Protein AF-A0A967X8G8-F1 (afdb_monomer)

Mean predicted aligned error: 10.61 Å

Structure (mmCIF, N/CA/C/O backbone):
data_AF-A0A967X8G8-F1
#
_entry.id   AF-A0A967X8G8-F1
#
loop_
_atom_site.group_PDB
_atom_site.id
_atom_site.type_symbol
_atom_site.label_atom_id
_atom_site.label_alt_id
_atom_site.label_comp_id
_atom_site.label_asym_id
_atom_site.label_entity_id
_atom_site.label_seq_id
_atom_site.pdbx_PDB_ins_code
_atom_site.Cartn_x
_atom_site.Cartn_y
_atom_site.Cartn_z
_atom_site.occupancy
_atom_site.B_iso_or_equiv
_atom_site.auth_seq_id
_atom_site.auth_comp_id
_atom_site.auth_asym_id
_atom_site.auth_atom_id
_atom_site.pdbx_PDB_model_num
ATOM 1 N N . MET A 1 1 ? 13.894 27.040 -27.957 1.00 36.72 1 MET A N 1
ATOM 2 C CA . MET A 1 1 ? 13.332 25.763 -28.447 1.00 36.72 1 MET A CA 1
ATOM 3 C C . MET A 1 1 ? 14.138 24.661 -27.785 1.00 36.72 1 MET A C 1
ATOM 5 O O . MET A 1 1 ? 15.353 24.705 -27.906 1.00 36.72 1 MET A O 1
ATOM 9 N N . ALA A 1 2 ? 13.513 23.795 -26.987 1.00 35.00 2 ALA A N 1
ATOM 10 C CA . ALA A 1 2 ? 14.218 22.706 -26.308 1.00 35.00 2 ALA A CA 1
ATOM 11 C C . ALA A 1 2 ? 14.566 21.608 -27.326 1.00 35.00 2 ALA A C 1
ATOM 13 O O . ALA A 1 2 ? 13.733 21.295 -28.178 1.00 35.00 2 ALA A O 1
ATOM 14 N N . GLU A 1 3 ? 15.785 21.070 -27.269 1.00 41.00 3 GLU A N 1
ATOM 15 C CA . GLU A 1 3 ? 16.214 19.976 -28.144 1.00 41.00 3 GLU A CA 1
ATOM 16 C C . GLU A 1 3 ? 15.327 18.733 -27.950 1.00 41.00 3 GLU A C 1
ATOM 18 O O . GLU A 1 3 ? 14.926 18.437 -26.818 1.00 41.00 3 GLU A O 1
ATOM 23 N N . PRO A 1 4 ? 15.001 17.990 -29.025 1.00 43.94 4 PRO A N 1
ATOM 24 C CA . PRO A 1 4 ? 14.289 16.729 -28.906 1.00 43.94 4 PRO A CA 1
ATOM 25 C C . PRO A 1 4 ? 15.213 15.741 -28.192 1.00 43.94 4 PRO A C 1
ATOM 27 O O . PRO A 1 4 ? 16.183 15.262 -28.775 1.00 43.94 4 PRO A O 1
ATOM 30 N N . GLY A 1 5 ? 14.930 15.477 -26.913 1.00 51.78 5 GLY A N 1
ATOM 31 C CA . GLY A 1 5 ? 15.680 14.515 -26.111 1.00 51.78 5 GLY A CA 1
ATOM 32 C C . GLY A 1 5 ? 15.853 13.218 -26.894 1.00 51.78 5 GLY A C 1
ATOM 33 O O . GLY A 1 5 ? 14.872 12.671 -27.404 1.00 51.78 5 GLY A O 1
ATOM 34 N N . SER A 1 6 ? 17.107 12.781 -27.051 1.00 55.84 6 SER A N 1
ATOM 35 C CA . SER A 1 6 ? 17.475 11.579 -27.798 1.00 55.84 6 SER A CA 1
ATOM 36 C C . SER A 1 6 ? 16.508 10.457 -27.437 1.00 55.84 6 SER A C 1
ATOM 38 O O . SER A 1 6 ? 16.374 10.146 -26.257 1.00 55.84 6 SER A O 1
ATOM 40 N N . GLY A 1 7 ? 15.835 9.840 -28.410 1.00 78.62 7 GLY A N 1
ATOM 41 C CA . GLY A 1 7 ? 14.829 8.793 -28.165 1.00 78.62 7 GLY A CA 1
ATOM 42 C C . GLY A 1 7 ? 15.350 7.531 -27.455 1.00 78.62 7 GLY A C 1
ATOM 43 O O . GLY A 1 7 ? 14.613 6.554 -27.340 1.00 78.62 7 GLY A O 1
ATOM 44 N N . LEU A 1 8 ? 16.603 7.541 -27.001 1.00 86.50 8 LEU A N 1
ATOM 45 C CA . LEU A 1 8 ? 17.281 6.537 -26.196 1.00 86.50 8 LEU A CA 1
ATOM 46 C C . LEU A 1 8 ? 16.775 6.527 -24.752 1.00 86.50 8 LEU A C 1
ATOM 48 O O . LEU A 1 8 ? 16.311 7.533 -24.217 1.00 86.50 8 LEU A O 1
ATOM 52 N N . ALA A 1 9 ? 16.866 5.363 -24.118 1.00 88.19 9 ALA A N 1
ATOM 53 C CA . ALA A 1 9 ? 16.502 5.201 -22.720 1.00 88.19 9 ALA A CA 1
ATOM 54 C C . ALA A 1 9 ? 17.434 5.971 -21.775 1.00 88.19 9 ALA A C 1
ATOM 56 O O . ALA A 1 9 ? 18.655 5.960 -21.945 1.00 88.19 9 ALA A O 1
ATOM 57 N N . THR A 1 10 ? 16.848 6.571 -20.739 1.00 88.31 10 THR A N 1
ATOM 58 C CA . THR A 1 10 ? 17.591 7.271 -19.687 1.00 88.31 10 THR A CA 1
ATOM 59 C C . THR A 1 10 ? 18.327 6.288 -18.773 1.00 88.31 10 THR A C 1
ATOM 61 O O . THR A 1 10 ? 17.954 5.116 -18.658 1.00 88.31 10 THR A O 1
ATOM 64 N N . ASP A 1 11 ? 19.351 6.768 -18.064 1.00 87.62 11 ASP A N 1
ATOM 65 C CA . ASP A 1 11 ? 20.100 5.949 -17.102 1.00 87.62 11 ASP A CA 1
ATOM 66 C C . ASP A 1 11 ? 19.218 5.414 -15.969 1.00 87.62 11 ASP A C 1
ATOM 68 O O . ASP A 1 11 ? 19.406 4.283 -15.519 1.00 87.62 11 ASP A O 1
ATOM 72 N N . ASP A 1 12 ? 18.205 6.178 -15.553 1.00 81.94 12 ASP A N 1
ATOM 73 C CA . ASP A 1 12 ? 17.224 5.733 -14.563 1.00 81.94 12 ASP A CA 1
ATOM 74 C C . ASP A 1 12 ? 16.385 4.556 -15.079 1.00 81.94 12 ASP A C 1
ATOM 76 O O . ASP A 1 12 ? 16.206 3.570 -14.359 1.00 81.94 12 ASP A O 1
ATOM 80 N N . GLN A 1 13 ? 15.924 4.605 -16.338 1.00 83.25 13 GLN A N 1
ATOM 81 C CA . GLN A 1 13 ? 15.199 3.490 -16.959 1.00 83.25 13 GLN A CA 1
ATOM 82 C C . GLN A 1 13 ? 16.096 2.251 -17.072 1.00 83.25 13 GLN A C 1
ATOM 84 O O . GLN A 1 13 ? 15.673 1.144 -16.734 1.00 83.25 13 GLN A O 1
ATOM 89 N N . LYS A 1 14 ? 17.357 2.430 -17.486 1.00 90.19 14 LYS A N 1
ATOM 90 C CA . LYS A 1 14 ? 18.342 1.341 -17.592 1.00 90.19 14 LYS A CA 1
ATOM 91 C C . LYS A 1 14 ? 18.663 0.722 -16.230 1.00 90.19 14 LYS A C 1
ATOM 93 O O . LYS A 1 14 ? 18.704 -0.503 -16.116 1.00 90.19 14 LYS A O 1
ATOM 98 N N . ARG A 1 15 ? 18.858 1.536 -15.184 1.00 89.19 15 ARG A N 1
ATOM 99 C CA . ARG A 1 15 ? 19.062 1.062 -13.803 1.00 89.19 15 ARG A CA 1
ATOM 100 C C . ARG A 1 15 ? 17.871 0.226 -13.348 1.00 89.19 15 ARG A C 1
ATOM 102 O O . ARG A 1 15 ? 18.051 -0.912 -12.921 1.00 89.19 15 ARG A O 1
ATOM 109 N N . ARG A 1 16 ? 16.661 0.754 -13.530 1.00 82.38 16 ARG A 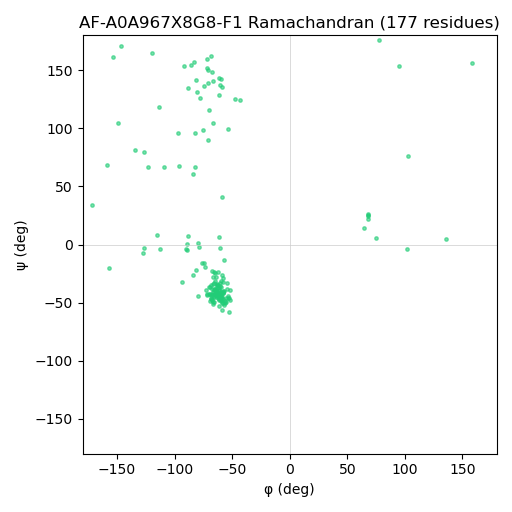N 1
ATOM 110 C CA . ARG A 1 16 ? 15.428 0.080 -13.132 1.00 82.38 16 ARG A CA 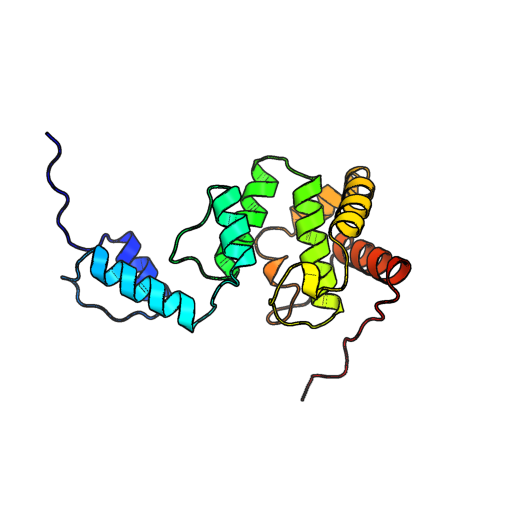1
ATOM 111 C C . ARG A 1 16 ? 15.203 -1.244 -13.867 1.00 82.38 16 ARG A C 1
ATOM 113 O O . ARG A 1 16 ? 14.817 -2.236 -13.255 1.00 82.38 16 ARG A O 1
ATOM 120 N N . ALA A 1 17 ? 15.468 -1.283 -15.169 1.00 86.31 17 ALA A N 1
ATOM 121 C CA . ALA A 1 17 ? 15.388 -2.504 -15.962 1.00 86.31 17 ALA A CA 1
ATOM 122 C C . ALA A 1 17 ? 16.342 -3.594 -15.437 1.00 86.31 17 ALA A C 1
ATOM 124 O O . ALA A 1 17 ? 15.933 -4.746 -15.293 1.00 86.31 17 ALA A O 1
ATOM 125 N N . ARG A 1 18 ? 17.578 -3.230 -15.067 1.00 90.38 18 ARG A N 1
ATOM 126 C CA . ARG A 1 18 ? 18.553 -4.171 -14.484 1.00 90.38 18 ARG A CA 1
ATOM 127 C C . ARG A 1 18 ? 18.111 -4.708 -13.123 1.00 90.38 18 ARG A C 1
ATOM 129 O O . ARG A 1 18 ? 18.237 -5.905 -12.892 1.00 90.38 18 ARG A O 1
ATOM 136 N N . GLU A 1 19 ? 17.549 -3.864 -12.255 1.00 84.75 19 GLU A N 1
ATOM 137 C CA . GLU A 1 19 ? 16.989 -4.289 -10.957 1.00 84.75 19 GLU A CA 1
ATOM 138 C C . GLU A 1 19 ? 15.890 -5.354 -11.110 1.00 84.75 19 GLU A C 1
ATOM 140 O O . GLU A 1 19 ? 15.751 -6.234 -10.263 1.00 84.75 19 GLU A O 1
ATOM 145 N N . LEU A 1 20 ? 15.133 -5.301 -12.209 1.00 80.69 20 LEU A N 1
ATOM 146 C CA . LEU A 1 20 ? 14.063 -6.248 -12.539 1.00 80.69 20 LEU A CA 1
ATOM 147 C C . LEU A 1 20 ? 14.542 -7.467 -13.352 1.00 80.69 20 LEU A C 1
ATOM 149 O O . LEU A 1 20 ? 13.733 -8.329 -13.715 1.00 80.69 20 LEU A O 1
ATOM 153 N N . GLY A 1 21 ? 15.841 -7.545 -13.658 1.00 87.00 21 GLY A N 1
ATOM 154 C CA . GLY A 1 21 ? 16.421 -8.596 -14.495 1.00 87.00 21 GLY A CA 1
ATOM 155 C C . GLY A 1 21 ? 15.978 -8.532 -15.960 1.00 87.00 21 GLY A C 1
ATOM 156 O O . GLY A 1 21 ? 15.936 -9.559 -16.632 1.00 87.00 21 GLY A O 1
ATOM 157 N N . VAL A 1 22 ? 15.602 -7.351 -16.458 1.00 88.81 22 VAL A N 1
ATOM 158 C CA . VAL A 1 22 ? 15.269 -7.137 -17.871 1.00 88.81 22 VAL A CA 1
ATOM 159 C C . VAL A 1 22 ? 16.561 -7.028 -18.676 1.00 88.81 22 VAL A C 1
ATOM 161 O O . VAL A 1 22 ? 17.415 -6.190 -18.385 1.00 88.81 22 VAL A O 1
ATOM 164 N N . HIS A 1 23 ? 16.685 -7.846 -19.719 1.00 90.75 23 HIS A N 1
ATOM 165 C CA . HIS A 1 23 ? 17.782 -7.767 -20.682 1.00 90.75 23 HIS A CA 1
ATOM 166 C C . HIS A 1 23 ? 17.428 -6.805 -21.827 1.00 90.75 23 HIS A C 1
ATOM 168 O O . HIS A 1 23 ? 16.324 -6.859 -22.366 1.00 90.75 23 HIS A O 1
ATOM 174 N N . PHE A 1 24 ? 18.360 -5.926 -22.201 1.00 91.81 24 PHE A N 1
ATOM 175 C CA . PHE A 1 24 ? 18.182 -4.917 -23.252 1.00 91.81 24 PHE A CA 1
ATOM 176 C C . PHE A 1 24 ? 19.531 -4.529 -23.880 1.00 91.81 24 PHE A C 1
ATOM 178 O O . PHE A 1 24 ? 20.580 -4.768 -23.282 1.00 91.81 24 PHE A O 1
ATOM 185 N N . SER A 1 25 ? 19.507 -3.932 -25.076 1.00 90.69 25 SER A N 1
ATOM 186 C CA . SER A 1 25 ? 20.692 -3.357 -25.730 1.00 90.69 25 SER A CA 1
ATOM 187 C C . SER A 1 25 ? 20.946 -1.914 -25.280 1.00 90.69 25 SER A C 1
ATOM 189 O O . SER A 1 25 ? 20.013 -1.199 -24.918 1.00 90.69 25 SER A O 1
ATOM 191 N N . ASP A 1 26 ? 22.194 -1.444 -25.341 1.00 85.50 26 ASP A N 1
ATOM 192 C CA . ASP A 1 26 ? 22.544 -0.084 -24.896 1.00 85.50 26 ASP A CA 1
ATOM 193 C C . ASP A 1 26 ? 21.893 1.032 -25.733 1.00 85.50 26 ASP A C 1
ATOM 195 O O . ASP A 1 26 ? 21.649 2.128 -25.215 1.00 85.50 26 ASP A O 1
ATOM 199 N N . GLU A 1 27 ? 21.550 0.725 -26.986 1.00 89.56 27 GLU A N 1
ATOM 200 C CA . GLU A 1 27 ? 20.882 1.613 -27.947 1.00 89.56 27 GLU A CA 1
ATOM 201 C C . GLU A 1 27 ? 19.344 1.553 -27.869 1.00 89.56 27 GLU A C 1
ATOM 203 O O . GLU A 1 27 ? 18.648 2.117 -28.716 1.00 89.56 27 GLU A O 1
ATOM 208 N N . ILE A 1 28 ? 18.775 0.858 -26.876 1.00 90.12 28 ILE A N 1
ATOM 209 C CA . ILE A 1 28 ? 17.321 0.719 -26.766 1.00 90.12 28 ILE A CA 1
ATOM 210 C C . ILE A 1 28 ? 16.630 2.080 -26.605 1.00 90.12 28 ILE A C 1
ATOM 212 O O . ILE A 1 28 ? 17.048 2.946 -25.828 1.00 90.12 28 ILE A O 1
ATOM 216 N N . SER A 1 29 ? 15.517 2.249 -27.324 1.00 92.19 29 SER A N 1
ATOM 217 C CA . SER A 1 29 ? 14.689 3.443 -27.179 1.00 92.19 29 SER A CA 1
ATOM 218 C C . SER A 1 29 ? 14.005 3.496 -25.812 1.00 92.19 29 SER A C 1
ATOM 220 O O . SER A 1 29 ? 13.613 2.465 -25.258 1.00 92.19 29 SER A O 1
ATOM 222 N N . SER A 1 30 ? 13.786 4.711 -25.304 1.00 87.50 30 SER A N 1
ATOM 223 C CA . SER A 1 30 ? 13.096 4.950 -24.032 1.00 87.50 30 SER A CA 1
ATOM 224 C C . SER A 1 30 ? 11.735 4.252 -23.994 1.00 87.50 30 SER A C 1
ATOM 226 O O . SER A 1 30 ? 11.441 3.524 -23.051 1.00 87.50 30 SER A O 1
ATOM 228 N N . ARG A 1 31 ? 10.950 4.369 -25.075 1.00 86.38 31 ARG A N 1
ATOM 229 C CA . ARG A 1 31 ? 9.627 3.739 -25.205 1.00 86.38 31 ARG A CA 1
ATOM 230 C C . ARG A 1 31 ? 9.687 2.209 -25.187 1.00 86.38 31 ARG A C 1
ATOM 232 O O . ARG A 1 31 ? 8.817 1.584 -24.587 1.00 86.38 31 ARG A O 1
ATOM 239 N N . ALA A 1 32 ? 10.662 1.607 -25.867 1.00 86.81 32 ALA A N 1
ATOM 240 C CA . ALA A 1 32 ? 10.787 0.152 -25.914 1.00 86.81 32 ALA A CA 1
ATOM 241 C C . ALA A 1 32 ? 11.221 -0.417 -24.557 1.00 86.81 32 ALA A C 1
ATOM 243 O O . ALA A 1 32 ? 10.646 -1.406 -24.103 1.00 86.81 32 ALA A O 1
ATOM 244 N N . LEU A 1 33 ? 12.179 0.229 -23.882 1.00 89.81 33 LEU A N 1
ATOM 245 C CA . LEU A 1 33 ? 12.626 -0.212 -22.560 1.00 89.81 33 LEU A CA 1
ATOM 246 C C . LEU A 1 33 ? 11.499 -0.119 -21.527 1.00 89.81 33 LEU A C 1
ATOM 248 O O . LEU A 1 33 ? 11.284 -1.044 -20.751 1.00 89.81 33 LEU A O 1
ATOM 252 N N . ASP A 1 34 ? 10.723 0.955 -21.592 1.00 85.25 34 ASP A N 1
ATOM 253 C CA . ASP A 1 34 ? 9.505 1.154 -20.817 1.00 85.25 34 ASP A CA 1
ATOM 254 C C . ASP A 1 34 ? 8.501 -0.004 -20.960 1.00 85.25 34 ASP A C 1
ATOM 256 O O . ASP A 1 34 ? 7.963 -0.499 -19.970 1.00 85.25 34 ASP A O 1
ATOM 260 N N . MET A 1 35 ? 8.273 -0.485 -22.187 1.00 84.62 35 MET A N 1
ATOM 261 C CA . MET A 1 35 ? 7.388 -1.628 -22.438 1.00 84.62 35 MET A CA 1
ATOM 262 C C . MET A 1 35 ? 7.929 -2.928 -21.828 1.00 84.62 35 MET A C 1
ATOM 264 O O . MET A 1 35 ? 7.149 -3.706 -21.277 1.00 84.62 35 MET A O 1
ATOM 268 N N . LEU A 1 36 ? 9.244 -3.156 -21.891 1.00 86.06 36 LEU A N 1
ATOM 269 C CA . LEU A 1 36 ? 9.880 -4.338 -21.298 1.00 86.06 36 LEU A CA 1
ATOM 270 C C . LEU A 1 36 ? 9.813 -4.315 -19.768 1.00 86.06 36 LEU A C 1
ATOM 272 O O . LEU A 1 36 ? 9.484 -5.329 -19.154 1.00 86.06 36 LEU A O 1
ATOM 276 N N . ILE A 1 37 ? 10.059 -3.155 -19.152 1.00 84.12 37 ILE A N 1
ATOM 277 C CA . ILE A 1 37 ? 9.883 -2.954 -17.708 1.00 84.12 37 ILE A CA 1
ATOM 278 C C . ILE A 1 37 ? 8.428 -3.252 -17.319 1.00 84.12 37 ILE A C 1
ATOM 280 O O . ILE A 1 37 ? 8.190 -4.002 -16.375 1.00 84.12 37 ILE A O 1
ATOM 284 N N . ALA A 1 38 ? 7.454 -2.725 -18.072 1.00 77.56 38 ALA A N 1
ATOM 285 C CA . ALA A 1 38 ? 6.031 -2.974 -17.834 1.00 77.56 38 ALA A CA 1
ATOM 286 C C . ALA A 1 38 ? 5.691 -4.465 -17.837 1.00 77.56 38 ALA A C 1
ATOM 288 O O . ALA A 1 38 ? 5.030 -4.957 -16.922 1.00 77.56 38 ALA A O 1
ATOM 289 N N . ALA A 1 39 ? 6.139 -5.172 -18.877 1.00 79.38 39 ALA A N 1
ATOM 290 C CA . ALA A 1 39 ? 5.911 -6.599 -19.029 1.00 79.38 39 ALA A CA 1
ATOM 291 C C . ALA A 1 39 ? 6.525 -7.366 -17.854 1.00 79.38 39 ALA A C 1
ATOM 293 O O . ALA A 1 39 ? 5.849 -8.180 -17.228 1.00 79.38 39 ALA A O 1
ATOM 294 N N . ARG A 1 40 ? 7.761 -7.027 -17.473 1.00 83.12 40 ARG A N 1
ATOM 295 C CA . ARG A 1 40 ? 8.455 -7.711 -16.384 1.00 83.12 40 ARG A CA 1
ATOM 296 C C . ARG A 1 40 ? 7.812 -7.481 -15.020 1.00 83.12 40 ARG A C 1
ATOM 298 O O . ARG A 1 40 ? 7.683 -8.424 -14.245 1.00 83.12 40 ARG A O 1
ATOM 305 N N . CYS A 1 41 ? 7.363 -6.262 -14.728 1.00 75.75 41 CYS A N 1
ATOM 306 C CA . CYS A 1 41 ? 6.624 -5.977 -13.497 1.00 75.75 41 CYS A CA 1
ATOM 307 C C . CYS A 1 41 ? 5.312 -6.771 -13.421 1.00 75.75 41 CYS A C 1
ATOM 309 O O . CYS A 1 41 ? 4.975 -7.284 -12.355 1.00 75.75 41 CYS A O 1
ATOM 311 N N . ARG A 1 42 ? 4.601 -6.919 -14.549 1.00 73.12 42 ARG A N 1
ATOM 312 C CA . ARG A 1 42 ? 3.382 -7.742 -14.633 1.00 73.12 42 ARG A CA 1
ATOM 313 C C . ARG A 1 42 ? 3.655 -9.234 -14.451 1.00 73.12 42 ARG A C 1
ATOM 315 O O . ARG 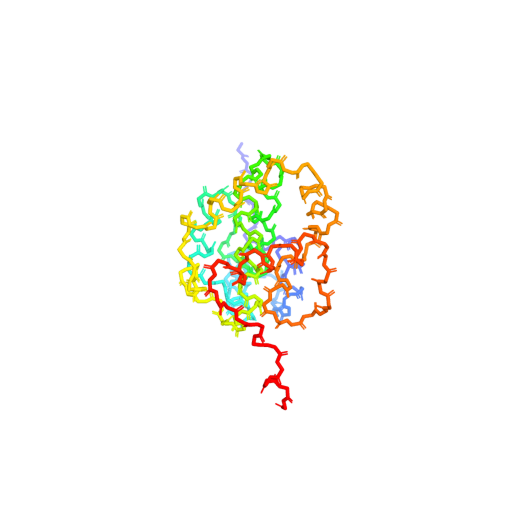A 1 42 ? 2.814 -9.923 -13.892 1.00 73.12 42 ARG A O 1
ATOM 322 N N . GLU A 1 43 ? 4.799 -9.732 -14.907 1.00 78.19 43 GLU A N 1
ATOM 323 C CA . GLU A 1 43 ? 5.188 -11.131 -14.697 1.00 78.19 43 GLU A CA 1
ATOM 324 C C . GLU A 1 43 ? 5.571 -11.425 -13.243 1.00 78.19 43 GLU A C 1
ATOM 326 O O . GLU A 1 43 ? 5.210 -12.471 -12.712 1.00 78.19 43 GLU A O 1
ATOM 331 N N . LEU A 1 44 ? 6.331 -10.528 -12.608 1.00 75.69 44 LEU A N 1
ATOM 332 C CA . LEU A 1 44 ? 6.920 -10.781 -11.292 1.00 75.69 44 LEU A CA 1
ATOM 333 C C . LEU A 1 44 ? 5.935 -10.581 -10.136 1.00 75.69 44 LEU A C 1
ATOM 335 O O . LEU A 1 44 ? 5.934 -11.366 -9.190 1.00 75.69 44 LEU A O 1
ATOM 339 N N . ASP A 1 45 ? 5.150 -9.504 -10.173 1.00 76.88 45 ASP A N 1
ATOM 340 C CA . ASP A 1 45 ? 4.285 -9.098 -9.060 1.00 76.88 45 ASP A CA 1
ATOM 341 C C . ASP A 1 45 ? 3.159 -8.178 -9.572 1.00 76.88 45 ASP A C 1
ATOM 343 O O . ASP A 1 45 ? 3.167 -6.968 -9.296 1.00 76.88 45 ASP A O 1
ATOM 347 N N . PRO A 1 46 ? 2.216 -8.718 -10.372 1.00 79.62 46 PRO A N 1
ATOM 348 C CA . PRO A 1 46 ? 1.179 -7.917 -11.005 1.00 79.62 46 PRO A CA 1
ATOM 349 C C . PRO A 1 46 ? 0.298 -7.236 -9.948 1.00 79.62 46 PRO A C 1
ATOM 351 O O . PRO A 1 46 ? -0.207 -7.906 -9.038 1.00 79.62 46 PRO A O 1
ATOM 354 N N . PRO A 1 47 ? 0.085 -5.911 -10.043 1.00 84.25 47 PRO A N 1
ATOM 355 C CA . PRO A 1 47 ? -0.870 -5.236 -9.184 1.00 84.25 47 PRO A CA 1
ATOM 356 C C . PRO A 1 47 ? -2.303 -5.620 -9.580 1.00 84.25 47 PRO A C 1
ATOM 358 O O . PRO A 1 47 ? -2.611 -5.669 -10.771 1.00 84.25 47 PRO A O 1
ATOM 361 N N . PRO A 1 48 ? -3.198 -5.862 -8.611 1.00 82.06 48 PRO A N 1
ATOM 362 C CA . PRO A 1 48 ? -4.617 -6.031 -8.898 1.00 82.06 48 PRO A CA 1
ATOM 363 C C . PRO A 1 48 ? -5.252 -4.689 -9.307 1.00 82.06 48 PRO A C 1
ATOM 365 O O . PRO A 1 48 ? -4.839 -3.632 -8.821 1.00 82.06 48 PRO A O 1
ATOM 368 N N . ASP A 1 49 ? -6.291 -4.726 -10.145 1.00 84.25 49 ASP A N 1
ATOM 369 C CA . ASP A 1 49 ? -6.920 -3.528 -10.737 1.00 84.25 49 ASP A CA 1
ATOM 370 C C . ASP A 1 49 ? -7.366 -2.494 -9.696 1.00 84.25 49 ASP A C 1
ATOM 372 O O . ASP A 1 49 ? -7.197 -1.289 -9.879 1.00 84.25 49 ASP A O 1
ATOM 376 N N . TRP A 1 50 ? -7.888 -2.952 -8.557 1.00 84.31 50 TRP A N 1
ATOM 377 C CA . TRP A 1 50 ? -8.317 -2.060 -7.481 1.00 84.31 50 TRP A CA 1
ATOM 378 C C . TRP A 1 50 ? -7.148 -1.250 -6.895 1.00 84.31 50 TRP A C 1
ATOM 380 O O . TRP A 1 50 ? -7.333 -0.093 -6.522 1.00 84.31 50 TRP A O 1
ATOM 390 N N . LEU A 1 51 ? -5.944 -1.831 -6.819 1.00 85.69 51 LEU A N 1
ATOM 391 C CA . LEU A 1 51 ? -4.760 -1.163 -6.274 1.00 85.69 51 LEU A CA 1
ATOM 392 C C . LEU A 1 51 ? -4.250 -0.107 -7.253 1.00 85.69 51 LEU A C 1
ATOM 394 O O . LEU A 1 51 ? -3.883 0.992 -6.836 1.00 85.69 51 LEU A O 1
ATOM 398 N N . VAL A 1 52 ? -4.297 -0.423 -8.550 1.00 87.75 52 VAL A N 1
ATOM 399 C CA . VAL A 1 52 ? -4.032 0.541 -9.622 1.00 87.75 52 VAL A CA 1
ATOM 400 C C . VAL A 1 52 ? -5.008 1.710 -9.509 1.00 87.75 52 VAL A C 1
ATOM 402 O O . VAL A 1 52 ? -4.575 2.853 -9.394 1.00 87.75 52 VAL A O 1
ATOM 405 N N . HIS A 1 53 ? -6.307 1.436 -9.395 1.00 87.12 53 HIS A N 1
ATOM 406 C CA . HIS A 1 53 ? -7.322 2.478 -9.264 1.00 87.12 53 HIS A CA 1
ATOM 407 C C . HIS A 1 53 ? -7.124 3.369 -8.024 1.00 87.12 53 HIS A C 1
ATOM 409 O O . HIS A 1 53 ? -7.273 4.590 -8.095 1.00 87.12 53 HIS A O 1
ATOM 415 N N . VAL A 1 54 ? -6.756 2.787 -6.876 1.00 88.12 54 VAL A N 1
ATOM 416 C CA . VAL A 1 54 ? -6.423 3.560 -5.667 1.00 88.12 54 VAL A CA 1
ATOM 417 C C . VAL A 1 54 ? -5.209 4.458 -5.909 1.00 88.12 54 VAL A C 1
ATOM 419 O O . VAL A 1 54 ? -5.248 5.629 -5.533 1.00 88.12 54 VAL A O 1
ATOM 422 N N . SER A 1 55 ? -4.159 3.946 -6.558 1.00 89.88 55 SER A N 1
ATOM 423 C CA . SER A 1 55 ? -2.967 4.742 -6.872 1.00 89.88 55 SER A CA 1
ATOM 424 C C . SER A 1 55 ? -3.266 5.902 -7.829 1.00 89.88 55 SER A C 1
ATOM 426 O O . SER A 1 55 ? -2.888 7.038 -7.547 1.00 89.88 55 SER A O 1
ATOM 428 N N . GLU A 1 56 ? -4.059 5.669 -8.877 1.00 89.81 56 GLU A N 1
ATOM 429 C CA . GLU A 1 56 ? -4.476 6.705 -9.828 1.00 89.81 56 GLU A CA 1
ATOM 430 C C . GLU A 1 56 ? -5.278 7.815 -9.142 1.00 89.81 56 GLU A C 1
ATOM 432 O O . GLU A 1 56 ? -5.031 8.998 -9.369 1.00 89.81 56 GLU A O 1
ATOM 437 N N . ARG A 1 57 ? -6.196 7.449 -8.237 1.00 89.38 57 ARG A N 1
ATOM 438 C CA . ARG A 1 57 ? -6.980 8.416 -7.450 1.00 89.38 57 ARG A CA 1
ATOM 439 C C . ARG A 1 57 ? -6.133 9.270 -6.514 1.00 89.38 57 ARG A C 1
ATOM 441 O O . ARG A 1 57 ? -6.551 10.373 -6.169 1.00 89.38 57 ARG A O 1
ATOM 448 N N . LEU A 1 58 ? -4.994 8.752 -6.071 1.00 89.00 58 LEU A N 1
ATOM 449 C CA . LEU A 1 58 ? -4.034 9.480 -5.245 1.00 89.00 58 LEU A CA 1
ATOM 450 C C . LEU A 1 58 ? -3.001 10.245 -6.085 1.00 89.00 58 LEU A C 1
ATOM 452 O O . LEU A 1 58 ? -2.200 10.978 -5.519 1.00 89.00 58 LEU A O 1
ATOM 456 N N . GLY A 1 59 ? -3.020 10.107 -7.415 1.00 89.62 59 GLY A N 1
ATOM 457 C CA . GLY A 1 59 ? -2.033 10.731 -8.297 1.00 89.62 59 GLY A CA 1
ATOM 458 C C . GLY A 1 59 ? -0.625 10.151 -8.138 1.00 89.62 59 GLY A C 1
ATOM 459 O O . GLY A 1 59 ? 0.354 10.837 -8.420 1.00 89.62 59 GLY A O 1
ATOM 460 N N . ILE A 1 60 ? -0.518 8.904 -7.675 1.00 88.31 60 ILE A N 1
ATOM 461 C CA . ILE A 1 60 ? 0.750 8.213 -7.417 1.00 88.31 60 ILE A CA 1
ATOM 462 C C . ILE A 1 60 ? 0.866 6.948 -8.264 1.00 88.31 60 ILE A C 1
ATOM 464 O O . ILE A 1 60 ? -0.117 6.414 -8.772 1.00 88.31 60 ILE A O 1
ATOM 468 N N . GLY A 1 61 ? 2.085 6.422 -8.357 1.00 78.38 61 GLY A N 1
ATOM 469 C CA . GLY A 1 61 ? 2.359 5.221 -9.136 1.00 78.38 61 GLY A CA 1
ATOM 470 C C . GLY A 1 61 ? 2.417 5.492 -10.635 1.00 78.38 61 GLY A C 1
ATOM 471 O O . GLY A 1 61 ? 2.236 6.606 -11.124 1.00 78.38 61 GLY A O 1
ATOM 472 N N . ASN A 1 62 ? 2.754 4.451 -11.382 1.00 76.75 62 ASN A N 1
ATOM 473 C CA . ASN A 1 62 ? 2.798 4.488 -12.835 1.00 76.75 62 ASN A CA 1
ATOM 474 C C . ASN A 1 62 ? 2.395 3.123 -13.404 1.00 76.75 62 ASN A C 1
ATOM 476 O O . ASN A 1 62 ? 2.322 2.123 -12.689 1.00 76.75 62 ASN A O 1
ATOM 480 N N . ARG A 1 63 ? 2.209 3.061 -14.726 1.00 69.06 63 ARG A N 1
ATOM 481 C CA . ARG A 1 63 ? 1.862 1.827 -15.455 1.00 69.06 63 ARG A CA 1
ATOM 482 C C . ARG A 1 63 ? 2.901 0.691 -15.351 1.00 69.06 63 ARG A C 1
ATOM 484 O O . ARG A 1 63 ? 2.675 -0.381 -15.907 1.00 69.06 63 ARG A O 1
ATOM 491 N N . TYR A 1 64 ? 4.031 0.928 -14.683 1.00 71.56 64 TYR A N 1
ATOM 492 C CA . TYR A 1 64 ? 5.136 -0.012 -14.469 1.00 71.56 64 TYR A CA 1
ATOM 493 C C . TYR A 1 64 ? 5.330 -0.386 -13.001 1.00 71.56 64 TYR A C 1
ATOM 495 O O . TYR A 1 64 ? 6.341 -0.991 -12.652 1.00 71.56 64 TYR A O 1
ATOM 503 N N . SER A 1 65 ? 4.414 0.014 -12.125 1.00 82.44 65 SER A N 1
ATOM 504 C CA . SER A 1 65 ? 4.554 -0.242 -10.701 1.00 82.44 65 SER A CA 1
ATOM 505 C C . SER A 1 65 ? 4.130 -1.669 -10.384 1.00 82.44 65 SER A C 1
ATOM 507 O O . SER A 1 65 ? 3.073 -2.134 -10.811 1.00 82.44 65 SER A O 1
ATOM 509 N N . THR A 1 66 ? 4.968 -2.369 -9.631 1.00 83.62 66 THR A N 1
ATOM 510 C CA . THR A 1 66 ? 4.606 -3.667 -9.047 1.00 83.62 66 THR A CA 1
ATOM 511 C C . THR A 1 66 ? 3.534 -3.495 -7.971 1.00 83.62 66 THR A C 1
ATOM 513 O O . THR A 1 66 ? 3.352 -2.398 -7.429 1.00 83.62 66 THR A O 1
ATOM 516 N N . ARG A 1 67 ? 2.846 -4.583 -7.601 1.00 85.00 67 ARG A N 1
ATOM 517 C CA . ARG A 1 67 ? 1.918 -4.585 -6.458 1.00 85.00 67 ARG A CA 1
ATOM 518 C C . ARG A 1 67 ? 2.591 -4.041 -5.199 1.00 85.00 67 ARG A C 1
ATOM 520 O O . ARG A 1 67 ? 2.027 -3.164 -4.545 1.00 85.00 67 ARG A O 1
ATOM 527 N N . ARG A 1 68 ? 3.803 -4.513 -4.884 1.00 82.44 68 ARG A N 1
ATOM 528 C CA . ARG A 1 68 ? 4.586 -4.025 -3.738 1.00 82.44 68 ARG A CA 1
ATOM 529 C C . ARG A 1 68 ? 4.801 -2.514 -3.779 1.00 82.44 68 ARG A C 1
ATOM 531 O O . ARG A 1 68 ? 4.637 -1.838 -2.768 1.00 82.44 68 ARG A O 1
ATOM 538 N N . GLU A 1 69 ? 5.180 -1.980 -4.932 1.00 83.38 69 GLU A N 1
ATOM 539 C CA . GLU A 1 69 ? 5.470 -0.552 -5.075 1.00 83.38 69 GLU A CA 1
ATOM 540 C C . GLU A 1 69 ? 4.239 0.313 -4.936 1.00 83.38 69 GLU A C 1
ATOM 542 O O . GLU A 1 69 ? 4.279 1.279 -4.181 1.00 83.38 69 GLU A O 1
ATOM 547 N N . LEU A 1 70 ? 3.142 -0.052 -5.600 1.00 87.38 70 LEU A N 1
ATOM 548 C CA . LEU A 1 70 ? 1.888 0.673 -5.433 1.00 87.38 70 LEU A CA 1
ATOM 549 C C . LEU A 1 70 ? 1.453 0.666 -3.971 1.00 87.38 70 LEU A C 1
ATOM 551 O O . LEU A 1 70 ? 1.042 1.699 -3.453 1.00 87.38 70 LEU A O 1
ATOM 555 N N . TYR A 1 71 ? 1.616 -0.462 -3.277 1.00 86.19 71 TYR A N 1
ATOM 556 C CA . TYR A 1 71 ? 1.257 -0.546 -1.869 1.00 86.19 71 TYR A CA 1
ATOM 557 C C . TYR A 1 71 ? 2.070 0.421 -0.994 1.00 86.19 71 TYR A C 1
ATOM 559 O O . TYR A 1 71 ? 1.501 1.113 -0.146 1.00 86.19 71 TYR A O 1
ATOM 567 N N . HIS A 1 72 ? 3.386 0.503 -1.215 1.00 85.06 72 HIS A N 1
ATOM 568 C CA . HIS A 1 72 ? 4.256 1.439 -0.493 1.00 85.06 72 HIS A CA 1
ATOM 569 C C . HIS A 1 72 ? 4.010 2.893 -0.862 1.00 85.06 72 HIS A C 1
ATOM 571 O O . HIS A 1 72 ? 4.074 3.752 0.010 1.00 85.06 72 HIS A O 1
ATOM 577 N N . LEU A 1 73 ? 3.718 3.181 -2.128 1.00 88.75 73 LEU A N 1
ATOM 578 C CA . LEU A 1 73 ? 3.396 4.536 -2.555 1.00 88.75 73 LEU A CA 1
ATOM 579 C C . LEU A 1 73 ? 2.107 5.017 -1.888 1.00 88.75 73 LEU A C 1
ATOM 581 O O . LEU A 1 73 ? 2.091 6.121 -1.356 1.00 88.75 73 LEU A O 1
ATOM 585 N N . VAL A 1 74 ? 1.058 4.185 -1.849 1.00 89.81 74 VAL A N 1
ATOM 586 C CA . VAL A 1 74 ? -0.197 4.511 -1.147 1.00 89.81 74 VAL A CA 1
ATOM 587 C C . VAL A 1 74 ? 0.064 4.751 0.340 1.00 89.81 74 VAL A C 1
ATOM 589 O O . VAL A 1 74 ? -0.369 5.757 0.891 1.00 89.81 74 VAL A O 1
ATOM 592 N N . GLU A 1 75 ? 0.806 3.852 0.989 1.00 88.50 75 GLU A N 1
ATOM 593 C CA . GLU A 1 75 ? 1.201 3.975 2.397 1.00 88.50 75 GLU A CA 1
ATOM 594 C C . GLU A 1 75 ? 1.956 5.288 2.677 1.00 88.50 75 GLU A C 1
ATOM 596 O O . GLU A 1 75 ? 1.610 6.013 3.615 1.00 88.50 75 GLU A O 1
ATOM 601 N N . ALA A 1 76 ? 2.951 5.613 1.850 1.00 87.81 76 ALA A N 1
ATOM 602 C CA . ALA A 1 76 ? 3.757 6.822 1.976 1.00 87.81 76 ALA A CA 1
ATOM 603 C C . ALA A 1 76 ? 2.926 8.090 1.747 1.00 87.81 76 ALA A C 1
ATOM 605 O O . ALA A 1 76 ? 3.003 9.017 2.552 1.00 87.81 76 ALA A O 1
ATOM 606 N N . GLU A 1 77 ? 2.089 8.112 0.710 1.00 91.62 77 GLU A N 1
ATOM 607 C CA . GLU A 1 77 ? 1.230 9.253 0.387 1.00 91.62 77 GLU A CA 1
ATOM 608 C C . GLU A 1 77 ? 0.240 9.547 1.517 1.00 91.62 77 GLU A C 1
ATOM 610 O O . GLU A 1 77 ? 0.120 10.684 1.974 1.00 91.62 77 GLU A O 1
ATOM 615 N N . LEU A 1 78 ? -0.430 8.518 2.046 1.00 90.69 78 LEU A N 1
ATOM 616 C CA . LEU A 1 78 ? -1.362 8.675 3.165 1.00 90.69 78 LEU A CA 1
ATOM 617 C C . LEU A 1 78 ? -0.658 9.166 4.440 1.00 90.69 78 LEU A C 1
ATOM 619 O O . LEU A 1 78 ? -1.238 9.935 5.210 1.00 90.69 78 LEU A O 1
ATOM 623 N N . MET A 1 79 ? 0.597 8.760 4.661 1.00 87.81 79 MET A N 1
ATOM 624 C CA . MET A 1 79 ? 1.404 9.270 5.769 1.00 87.81 79 MET A CA 1
ATOM 625 C C . MET A 1 79 ? 1.798 10.739 5.566 1.00 87.81 79 MET A C 1
ATOM 627 O O . MET A 1 79 ? 1.641 11.535 6.492 1.00 87.81 79 MET A O 1
ATOM 631 N N . MET A 1 80 ? 2.306 11.097 4.385 1.00 89.06 80 MET A N 1
ATOM 632 C CA . MET A 1 80 ? 2.800 12.445 4.077 1.00 89.06 80 MET A CA 1
ATOM 633 C C . MET A 1 80 ? 1.678 13.485 4.052 1.00 89.06 80 MET A C 1
ATOM 635 O O . MET A 1 80 ? 1.858 14.594 4.550 1.00 89.06 80 MET A O 1
ATOM 639 N N . SER A 1 81 ? 0.507 13.113 3.537 1.00 90.19 81 SER A N 1
ATOM 640 C CA . SER A 1 81 ? -0.680 13.977 3.470 1.00 90.19 81 SER A CA 1
ATOM 641 C C . SER A 1 81 ? -1.442 14.097 4.799 1.00 90.19 81 SER A C 1
ATOM 643 O O . SER A 1 81 ? -2.430 14.825 4.876 1.00 90.19 81 SER A O 1
ATOM 645 N N . GLY A 1 82 ? -1.015 13.394 5.857 1.00 88.06 82 GLY A N 1
ATOM 646 C CA . GLY A 1 82 ? -1.671 13.443 7.169 1.00 88.06 82 GLY A CA 1
ATOM 647 C C . GLY A 1 82 ? -3.067 12.809 7.194 1.00 88.06 82 GLY A C 1
ATOM 648 O O . GLY A 1 82 ? -3.870 13.109 8.078 1.00 88.06 82 GLY A O 1
ATOM 649 N N . ARG A 1 83 ? -3.377 11.922 6.242 1.00 90.44 83 ARG A N 1
ATOM 650 C CA . ARG A 1 83 ? -4.678 11.248 6.107 1.00 90.44 83 ARG A CA 1
ATOM 651 C C . ARG A 1 83 ? -4.776 10.044 7.040 1.00 90.44 83 ARG A C 1
ATOM 653 O O . ARG A 1 83 ? -4.790 8.890 6.618 1.00 90.44 83 ARG A O 1
ATOM 660 N N . GLU A 1 84 ? -4.788 10.314 8.345 1.00 91.19 84 GLU A N 1
ATOM 661 C CA . GLU A 1 84 ? -4.615 9.287 9.383 1.00 91.19 84 GLU A CA 1
ATOM 662 C C . GLU A 1 84 ? -5.722 8.224 9.398 1.00 91.19 84 GLU A C 1
ATOM 664 O O . GLU A 1 84 ? -5.440 7.050 9.636 1.00 91.19 84 GLU A O 1
ATOM 669 N N . VAL A 1 85 ? -6.974 8.604 9.116 1.00 92.56 85 VAL A N 1
ATOM 670 C CA . VAL A 1 85 ? -8.092 7.648 9.067 1.00 92.56 85 VAL A CA 1
ATOM 671 C C . VAL A 1 85 ? -7.923 6.704 7.883 1.00 92.56 85 VAL A C 1
ATOM 673 O O . VAL A 1 85 ? -8.040 5.495 8.053 1.00 92.56 85 VAL A O 1
ATOM 676 N N . GLU A 1 86 ? -7.612 7.223 6.701 1.00 91.56 86 GLU A N 1
ATOM 677 C CA . GLU A 1 86 ? -7.379 6.416 5.507 1.00 91.56 86 GLU A CA 1
ATOM 678 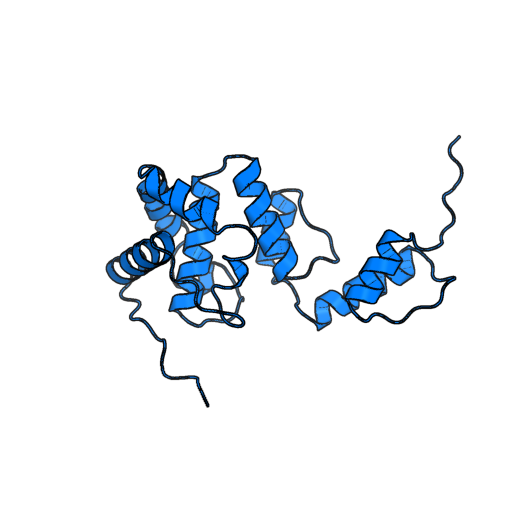C C . GLU A 1 86 ? -6.142 5.534 5.651 1.00 91.56 86 GLU A C 1
ATOM 680 O O . GLU A 1 86 ? -6.186 4.367 5.273 1.00 91.56 86 GLU A O 1
ATOM 685 N N . LEU A 1 87 ? -5.075 6.040 6.273 1.00 89.88 87 LEU A N 1
ATOM 686 C CA . LEU A 1 87 ? -3.897 5.243 6.604 1.00 89.88 87 LEU A CA 1
ATOM 687 C C . LEU A 1 87 ? -4.246 4.088 7.558 1.00 89.88 87 LEU A C 1
ATOM 689 O O . LEU A 1 87 ? -3.748 2.975 7.405 1.00 89.88 87 LEU A O 1
ATOM 693 N N . LEU A 1 88 ? -5.130 4.323 8.529 1.00 90.44 88 LEU A N 1
ATOM 694 C CA . LEU A 1 88 ? -5.621 3.277 9.423 1.00 90.44 88 LEU A CA 1
ATOM 695 C C . LEU A 1 88 ? -6.547 2.283 8.722 1.00 90.44 88 LEU A C 1
ATOM 697 O O . LEU A 1 88 ? -6.481 1.096 9.029 1.00 90.44 88 LEU A O 1
ATOM 701 N N . VAL A 1 89 ? -7.380 2.723 7.778 1.00 90.00 89 VAL A N 1
ATOM 702 C CA . VAL A 1 89 ? -8.164 1.812 6.925 1.00 90.00 89 VAL A CA 1
ATOM 703 C C . VAL A 1 89 ? -7.223 0.944 6.091 1.00 90.00 89 VAL A C 1
ATOM 705 O O . VAL A 1 89 ? -7.382 -0.273 6.071 1.00 90.00 89 VAL A O 1
ATOM 708 N N . TRP A 1 90 ? -6.200 1.547 5.484 1.00 87.69 90 TRP A N 1
ATOM 709 C CA . TRP A 1 90 ? -5.153 0.852 4.736 1.00 87.69 90 TRP A CA 1
ATOM 710 C C . TRP A 1 90 ? -4.422 -0.186 5.595 1.00 87.69 90 TRP A C 1
ATOM 712 O O . TRP A 1 90 ? -4.182 -1.318 5.172 1.00 87.69 90 TRP A O 1
ATOM 722 N N . PHE A 1 91 ? -4.128 0.171 6.845 1.00 86.62 91 PHE A N 1
ATOM 723 C CA . PHE A 1 91 ? -3.527 -0.732 7.816 1.00 86.62 91 PHE A CA 1
ATOM 724 C C . PHE A 1 91 ? -4.455 -1.882 8.211 1.00 86.62 91 PHE A C 1
ATOM 726 O O . PHE A 1 91 ? -4.047 -3.041 8.164 1.00 86.62 91 PHE A O 1
ATOM 733 N N . LEU A 1 92 ? -5.709 -1.586 8.562 1.00 85.62 92 LEU A N 1
ATOM 734 C CA . LEU A 1 92 ? -6.712 -2.592 8.919 1.00 85.62 92 LEU A CA 1
ATOM 735 C C . LEU A 1 92 ? -6.975 -3.563 7.769 1.00 85.62 92 LEU A C 1
ATOM 737 O O . LEU A 1 92 ? -7.159 -4.756 8.015 1.00 85.62 92 LEU A O 1
ATOM 741 N N . TYR A 1 93 ? -6.936 -3.070 6.531 1.00 83.38 93 TYR A N 1
ATOM 742 C CA . TYR A 1 93 ? -6.988 -3.910 5.349 1.00 83.38 93 TYR A CA 1
ATOM 743 C C . TYR A 1 93 ? -5.832 -4.916 5.341 1.00 83.38 93 TYR A C 1
ATOM 745 O O . TYR A 1 93 ? -6.093 -6.117 5.395 1.00 83.38 93 TYR A O 1
ATOM 753 N N . GLY A 1 94 ? -4.576 -4.465 5.418 1.00 80.94 94 GLY A N 1
ATOM 754 C CA . GLY A 1 94 ? -3.417 -5.365 5.501 1.00 80.94 94 GLY A CA 1
ATOM 755 C C . GLY A 1 94 ? -3.527 -6.400 6.634 1.00 80.94 94 GLY A C 1
ATOM 756 O O . GLY A 1 94 ? -3.337 -7.596 6.409 1.00 80.94 94 GLY A O 1
ATOM 757 N N . VAL A 1 95 ? -3.927 -5.974 7.839 1.00 81.19 95 VAL A N 1
ATOM 758 C CA . VAL A 1 95 ? -4.126 -6.871 8.996 1.00 81.19 95 VAL A CA 1
ATOM 759 C C . VAL A 1 95 ? -5.183 -7.940 8.709 1.00 81.19 95 VAL A C 1
ATOM 761 O O . VA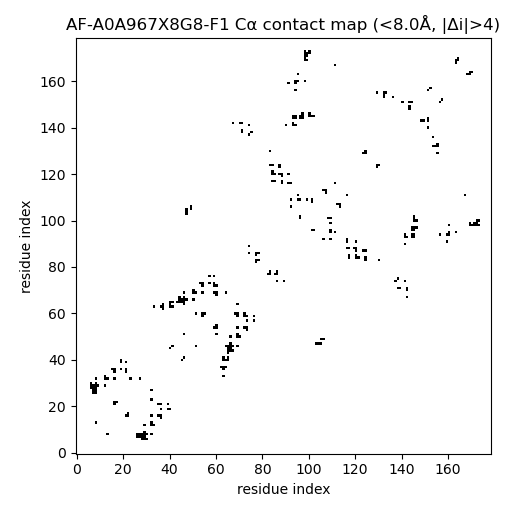L A 1 95 ? -4.939 -9.125 8.932 1.00 81.19 95 VAL A O 1
ATOM 764 N N . SER A 1 96 ? -6.349 -7.548 8.188 1.00 79.06 96 SER A N 1
ATOM 765 C CA . SER A 1 96 ? -7.437 -8.486 7.884 1.00 79.06 96 SER A CA 1
ATOM 766 C C . SER A 1 96 ? -7.034 -9.556 6.873 1.00 79.06 96 SER A C 1
ATOM 768 O O . SER A 1 96 ? -7.401 -10.725 6.999 1.00 79.06 96 SER A O 1
ATOM 770 N N . ARG A 1 97 ? -6.219 -9.162 5.895 1.00 75.62 97 ARG A N 1
ATOM 771 C CA . ARG A 1 97 ? -5.693 -10.026 4.845 1.00 75.62 97 ARG A CA 1
ATOM 772 C C . ARG A 1 97 ? -4.692 -11.031 5.378 1.00 75.62 97 ARG A C 1
ATOM 774 O O . ARG A 1 97 ? -4.771 -12.214 5.056 1.00 75.62 97 ARG A O 1
ATOM 781 N N . TYR A 1 98 ? -3.808 -10.582 6.260 1.00 75.94 98 TYR A N 1
ATOM 782 C CA . TYR A 1 98 ? -2.917 -11.480 6.978 1.00 75.94 98 TYR A CA 1
ATOM 783 C C . TYR A 1 98 ? -3.695 -12.514 7.803 1.00 75.94 98 TYR A C 1
ATOM 785 O O . TYR A 1 98 ? -3.394 -13.701 7.742 1.00 75.94 98 TYR A O 1
ATOM 793 N N . MET A 1 99 ? -4.734 -12.087 8.525 1.00 74.06 99 MET A N 1
ATOM 794 C CA . MET A 1 99 ? -5.524 -12.984 9.376 1.00 74.06 99 MET A CA 1
ATOM 795 C C . MET A 1 99 ? -6.367 -14.003 8.598 1.00 74.06 99 MET A C 1
ATOM 797 O O . MET A 1 99 ? -6.563 -15.122 9.075 1.00 74.06 99 MET A O 1
ATOM 801 N N . SER A 1 100 ? -6.888 -13.619 7.431 1.00 70.94 100 SER A N 1
ATOM 802 C CA . SER A 1 100 ? -7.713 -14.480 6.571 1.00 70.94 100 SER A CA 1
ATOM 803 C C . SER A 1 100 ? -6.881 -15.436 5.709 1.00 70.94 100 SER A C 1
ATOM 805 O O . SER A 1 100 ? -7.380 -16.489 5.312 1.00 70.94 100 SER A O 1
ATOM 807 N N . GLY A 1 101 ? -5.603 -15.120 5.464 1.00 65.50 101 GLY A N 1
ATOM 808 C CA . GLY A 1 101 ? -4.720 -15.926 4.617 1.00 65.50 101 GLY A CA 1
ATOM 809 C C . GLY A 1 101 ? -5.113 -15.904 3.135 1.00 65.50 101 GLY A C 1
ATOM 810 O O . GLY A 1 101 ? -4.825 -16.855 2.409 1.00 65.50 101 GLY A O 1
ATOM 811 N N . GLU A 1 102 ? -5.807 -14.856 2.697 1.00 64.25 102 GLU A N 1
ATOM 812 C CA . GLU A 1 102 ? -6.371 -14.742 1.352 1.00 64.25 102 GLU A CA 1
ATOM 813 C C . GLU A 1 102 ? -5.429 -14.052 0.344 1.00 64.25 102 GLU A C 1
ATOM 815 O O . GLU A 1 102 ? -4.619 -13.188 0.700 1.00 64.25 102 GLU A O 1
ATOM 820 N N . ALA A 1 103 ? -5.596 -14.377 -0.946 1.00 61.88 103 ALA A N 1
ATOM 821 C CA . ALA A 1 103 ? -4.860 -13.821 -2.096 1.00 61.88 103 ALA A CA 1
ATOM 822 C C . ALA A 1 103 ? -5.424 -12.467 -2.559 1.00 61.88 103 ALA A C 1
ATOM 824 O O . ALA A 1 103 ? -6.633 -12.283 -2.463 1.00 61.88 103 ALA A O 1
ATOM 825 N N . TRP A 1 104 ? -4.554 -11.520 -2.955 1.00 66.88 104 TRP A N 1
ATOM 826 C CA . TRP A 1 104 ? -4.736 -10.051 -3.126 1.00 66.88 104 TRP A CA 1
ATOM 827 C C . TRP A 1 104 ? -5.830 -9.566 -4.118 1.00 66.88 104 TRP A C 1
ATOM 829 O O . TRP A 1 104 ? -5.661 -8.571 -4.824 1.00 66.88 104 TRP A O 1
ATOM 839 N N . ASP A 1 105 ? -6.987 -10.207 -4.123 1.00 61.94 105 ASP A N 1
ATOM 840 C CA . ASP A 1 105 ? -7.974 -10.154 -5.196 1.00 61.94 105 ASP A CA 1
ATOM 841 C C . ASP A 1 105 ? -9.008 -9.020 -5.008 1.00 61.94 105 ASP A C 1
ATOM 843 O O . ASP A 1 105 ? -9.819 -8.774 -5.896 1.00 61.94 105 ASP A O 1
ATOM 847 N N . GLY A 1 106 ? -8.971 -8.273 -3.890 1.00 59.09 106 GLY A N 1
ATOM 848 C CA . GLY A 1 106 ? -9.820 -7.087 -3.673 1.00 59.09 106 GLY A CA 1
ATOM 849 C C . GLY A 1 106 ? -10.032 -6.675 -2.208 1.00 59.09 106 GLY A C 1
ATOM 850 O O . GLY A 1 106 ? -9.983 -7.539 -1.332 1.00 59.09 106 GLY A O 1
ATOM 851 N N . PRO A 1 107 ? -10.348 -5.397 -1.912 1.00 54.12 107 PRO A N 1
ATOM 852 C CA . PRO A 1 107 ? -10.693 -4.945 -0.561 1.00 54.12 107 PRO A CA 1
ATOM 853 C C . PRO A 1 107 ? -11.879 -5.703 0.048 1.00 54.12 107 PRO A C 1
ATOM 855 O O . PRO A 1 107 ? -11.821 -6.121 1.206 1.00 54.12 107 PRO A O 1
ATOM 858 N N . ASP A 1 108 ? -12.898 -5.977 -0.766 1.00 57.59 108 ASP A N 1
ATOM 859 C CA . ASP A 1 108 ? -14.105 -6.705 -0.357 1.00 57.59 108 ASP A CA 1
ATOM 860 C C . ASP A 1 108 ? -13.871 -8.206 -0.171 1.00 57.59 108 ASP A C 1
ATOM 862 O O . ASP A 1 108 ? -14.627 -8.870 0.538 1.00 57.59 108 ASP A O 1
ATOM 866 N N . SER A 1 109 ? -12.795 -8.746 -0.758 1.00 56.97 109 SER A N 1
ATOM 867 C CA . SER A 1 109 ? -12.463 -10.162 -0.594 1.00 56.97 109 SER A CA 1
ATOM 868 C C . SER A 1 109 ? -12.052 -10.493 0.839 1.00 56.97 109 SER A C 1
ATOM 870 O O . SER A 1 109 ? -12.312 -11.605 1.259 1.00 56.97 109 SER A O 1
ATOM 872 N N . SER A 1 110 ? -11.582 -9.504 1.622 1.00 60.03 110 SER A N 1
ATOM 873 C CA . SER A 1 110 ? -11.272 -9.647 3.058 1.00 60.03 110 SER A CA 1
ATOM 874 C C . SER A 1 110 ? -12.447 -10.120 3.930 1.00 60.03 110 SER A C 1
ATOM 876 O O . SER A 1 110 ? -12.253 -10.434 5.106 1.00 60.03 110 SER A O 1
ATOM 878 N N . GLY A 1 111 ? -13.676 -10.098 3.397 1.00 64.12 111 GLY A N 1
ATOM 879 C CA . GLY A 1 111 ? -14.905 -10.400 4.129 1.00 64.12 111 GLY A CA 1
ATOM 880 C C . GLY A 1 111 ? -15.344 -9.282 5.079 1.00 64.12 111 GLY A C 1
ATOM 881 O O . GLY A 1 111 ? -16.310 -9.449 5.825 1.00 64.12 111 GLY A O 1
ATOM 882 N N . ILE A 1 112 ? -14.656 -8.134 5.067 1.00 72.75 112 ILE A N 1
ATOM 883 C CA . ILE A 1 112 ? -14.927 -7.007 5.958 1.00 72.75 112 ILE A CA 1
ATOM 884 C C . ILE A 1 112 ? -15.433 -5.823 5.140 1.00 72.75 112 ILE A C 1
ATOM 886 O O . ILE A 1 112 ? -14.679 -5.263 4.346 1.00 72.75 112 ILE A O 1
ATOM 890 N N . PRO A 1 113 ? -16.669 -5.358 5.385 1.00 80.31 113 PRO A N 1
ATOM 891 C CA . PRO A 1 113 ? -17.174 -4.166 4.720 1.00 80.31 113 PRO A CA 1
ATOM 892 C C . PRO A 1 113 ? -16.284 -2.950 5.002 1.00 80.31 113 PRO A C 1
ATOM 894 O O . PRO A 1 113 ? -15.957 -2.678 6.164 1.00 80.31 113 PRO A O 1
ATOM 897 N N . THR A 1 114 ? -15.968 -2.156 3.974 1.00 78.62 114 THR A N 1
ATOM 898 C CA . THR A 1 114 ? -15.159 -0.928 4.105 1.00 78.62 114 THR A CA 1
ATOM 899 C C . THR A 1 114 ? -15.697 0.007 5.191 1.00 78.62 114 THR A C 1
ATOM 901 O O . THR A 1 114 ? -14.935 0.528 6.000 1.00 78.62 114 THR A O 1
ATOM 904 N N . ALA A 1 115 ? -17.023 0.133 5.313 1.00 85.75 115 ALA A N 1
ATOM 905 C CA . ALA A 1 115 ? -17.664 0.934 6.358 1.00 85.75 115 ALA A CA 1
ATOM 906 C C . ALA A 1 115 ? -17.323 0.467 7.790 1.00 85.75 115 ALA A C 1
ATOM 908 O O . ALA A 1 115 ? -17.262 1.276 8.720 1.00 85.75 115 ALA A O 1
ATOM 909 N N . THR A 1 116 ? -17.097 -0.833 7.997 1.00 86.19 116 THR A N 1
ATOM 910 C CA . THR A 1 116 ? -16.648 -1.381 9.286 1.00 86.19 116 THR A CA 1
ATOM 911 C C . THR A 1 116 ? -15.191 -1.016 9.547 1.00 86.19 116 THR A C 1
ATOM 913 O O . THR A 1 116 ? -14.871 -0.578 10.656 1.00 86.19 116 THR A O 1
ATOM 916 N N . MET A 1 117 ? -14.324 -1.129 8.534 1.00 87.38 117 MET A N 1
ATOM 917 C CA . MET A 1 117 ? -12.925 -0.697 8.636 1.00 87.38 117 MET A CA 1
ATOM 918 C C . MET A 1 117 ? -12.825 0.795 8.949 1.00 87.38 117 MET A C 1
ATOM 920 O O . MET A 1 117 ? -12.094 1.172 9.857 1.00 87.38 117 MET A O 1
ATOM 924 N N . GLU A 1 118 ? -13.616 1.640 8.290 1.00 90.88 118 GLU A N 1
ATOM 925 C CA . GLU A 1 118 ? -13.650 3.080 8.561 1.00 90.88 118 GLU A CA 1
ATOM 926 C C . GLU A 1 118 ? -14.087 3.402 9.992 1.00 90.88 118 GLU A C 1
ATOM 928 O O . GLU A 1 118 ? -13.479 4.242 10.658 1.00 90.88 118 GLU A O 1
ATOM 933 N N . LYS A 1 119 ? -15.125 2.729 10.506 1.00 91.69 119 LYS A N 1
ATOM 934 C CA . LYS A 1 119 ? -15.570 2.910 11.899 1.00 91.69 119 LYS A CA 1
ATOM 935 C C . LYS A 1 119 ? -14.465 2.547 12.890 1.00 91.69 119 LYS A C 1
ATOM 937 O O . LYS A 1 119 ? -14.251 3.276 13.861 1.00 91.69 119 LYS A O 1
ATOM 942 N N . LEU A 1 120 ? -13.761 1.440 12.652 1.00 90.31 120 LEU A N 1
ATOM 943 C CA . LEU A 1 120 ? -12.631 1.021 13.481 1.00 90.31 120 LEU A CA 1
ATOM 944 C C . LEU A 1 120 ? -11.452 1.987 13.361 1.00 90.31 120 LEU A C 1
ATOM 946 O O . LEU A 1 120 ? -10.907 2.390 14.384 1.00 90.31 120 LEU A O 1
ATOM 950 N N . ALA A 1 121 ? -11.116 2.424 12.149 1.00 92.69 121 ALA A N 1
ATOM 951 C CA . ALA A 1 121 ? -10.063 3.398 11.895 1.00 92.69 121 ALA A CA 1
ATOM 952 C C . ALA A 1 121 ? -10.328 4.713 12.634 1.00 92.69 121 ALA A C 1
ATOM 954 O O . ALA A 1 121 ? -9.463 5.200 13.348 1.00 92.69 121 ALA A O 1
ATOM 955 N N . ARG A 1 122 ? -11.553 5.249 12.573 1.00 94.81 122 ARG A N 1
ATOM 956 C CA . ARG A 1 122 ? -11.928 6.465 13.316 1.00 94.81 122 ARG A CA 1
ATOM 957 C C . ARG A 1 122 ? -11.825 6.293 14.828 1.00 94.81 122 ARG A C 1
ATOM 959 O O . ARG A 1 122 ? -11.494 7.250 15.521 1.00 94.81 122 ARG A O 1
ATOM 966 N N . ARG A 1 123 ? -12.125 5.100 15.353 1.00 92.69 123 ARG A N 1
ATOM 967 C CA . ARG A 1 123 ? -11.935 4.793 16.777 1.00 92.69 123 ARG A CA 1
ATOM 968 C C . ARG A 1 123 ? -10.448 4.762 17.129 1.00 92.69 123 ARG A C 1
ATOM 970 O O . ARG A 1 123 ? -10.058 5.394 18.100 1.00 92.69 123 ARG A O 1
ATOM 977 N N . LEU A 1 124 ? -9.643 4.063 16.335 1.00 90.06 124 LEU A N 1
ATOM 978 C CA . LEU A 1 124 ? -8.199 3.927 16.529 1.00 90.06 124 LEU A CA 1
ATOM 979 C C . LEU A 1 124 ? -7.449 5.255 16.360 1.00 90.06 124 LEU A C 1
ATOM 981 O O . LEU A 1 124 ? -6.492 5.501 17.080 1.00 90.06 124 LEU A O 1
ATOM 985 N N . ALA A 1 125 ? -7.911 6.142 15.480 1.00 90.69 125 ALA A N 1
ATOM 986 C CA . ALA A 1 125 ? -7.316 7.461 15.266 1.00 90.69 125 ALA A CA 1
ATOM 987 C C . ALA A 1 125 ? -7.377 8.360 16.515 1.00 90.69 125 ALA A C 1
ATOM 989 O O . ALA A 1 125 ? -6.566 9.266 16.663 1.00 90.69 125 ALA A O 1
ATOM 990 N N . ARG A 1 126 ? -8.322 8.113 17.435 1.00 91.75 126 ARG A N 1
ATOM 991 C CA . ARG A 1 126 ? -8.429 8.856 18.707 1.00 91.75 126 ARG A CA 1
ATOM 992 C C . ARG A 1 126 ? -7.348 8.463 19.713 1.00 91.75 126 ARG A C 1
ATOM 994 O O . ARG A 1 126 ? -7.127 9.171 20.688 1.00 91.75 126 ARG A O 1
ATOM 1001 N N . GLU A 1 127 ? -6.685 7.339 19.478 1.00 90.50 127 GLU A N 1
ATOM 1002 C CA . GLU A 1 127 ? -5.660 6.786 20.344 1.00 90.50 127 GLU A CA 1
ATOM 1003 C C . GLU A 1 127 ? -4.281 7.206 19.818 1.00 90.50 127 GLU A C 1
ATOM 1005 O O . GLU A 1 127 ? -3.713 6.564 18.934 1.00 90.50 127 GLU A O 1
ATOM 1010 N N . ALA A 1 128 ? -3.708 8.286 20.363 1.00 86.75 128 ALA A N 1
ATOM 1011 C CA . ALA A 1 128 ? -2.437 8.844 19.875 1.00 86.75 128 ALA A CA 1
ATOM 1012 C C . ALA A 1 128 ? -1.294 7.807 19.822 1.00 86.75 128 ALA A C 1
ATOM 1014 O O . ALA A 1 128 ? -0.445 7.833 18.926 1.00 86.75 128 ALA A O 1
ATOM 1015 N N . TRP A 1 129 ? -1.292 6.848 20.752 1.00 85.50 129 TRP A N 1
ATOM 1016 C CA . TRP A 1 129 ? -0.310 5.767 20.790 1.00 85.50 129 TRP A CA 1
ATOM 1017 C C . TRP A 1 129 ? -0.439 4.797 19.604 1.00 85.50 129 TRP A C 1
ATOM 1019 O O . TRP A 1 129 ? 0.571 4.221 19.198 1.00 85.50 129 TRP A O 1
ATOM 1029 N N . VAL A 1 130 ? -1.630 4.630 19.012 1.00 85.75 130 VAL A N 1
ATOM 1030 C CA . VAL A 1 130 ? -1.840 3.759 17.842 1.00 85.75 130 VAL A CA 1
ATOM 1031 C C . VAL A 1 130 ? -1.101 4.331 16.646 1.00 85.75 130 VAL A C 1
ATOM 1033 O O . VAL A 1 130 ? -0.291 3.631 16.044 1.00 85.75 130 VAL A O 1
ATOM 1036 N N . MET A 1 131 ? -1.303 5.615 16.349 1.00 84.56 131 MET A N 1
ATOM 1037 C CA . MET A 1 131 ? -0.619 6.283 15.238 1.00 84.56 131 MET A CA 1
ATOM 1038 C C . MET A 1 131 ? 0.893 6.345 15.451 1.00 84.56 131 MET A C 1
ATOM 1040 O O . MET A 1 131 ? 1.659 6.139 14.510 1.00 84.56 131 MET A O 1
ATOM 1044 N N . GLN A 1 132 ? 1.349 6.568 16.686 1.00 83.94 132 GLN A N 1
ATOM 1045 C CA . GLN A 1 132 ? 2.777 6.502 17.010 1.00 83.94 132 GLN A CA 1
ATOM 1046 C C . GLN A 1 132 ? 3.352 5.093 16.860 1.00 83.94 132 GLN A C 1
ATOM 1048 O O . GLN A 1 132 ? 4.499 4.947 16.446 1.00 83.94 132 GLN A O 1
ATOM 1053 N N . SER A 1 133 ? 2.597 4.057 17.232 1.00 81.44 133 SER A N 1
ATOM 1054 C CA . SER A 1 133 ? 3.017 2.670 17.049 1.00 81.44 133 SER A CA 1
ATOM 1055 C C . SER A 1 133 ? 3.111 2.360 15.561 1.00 81.44 133 SER A C 1
ATOM 1057 O O . SER A 1 133 ? 4.156 1.918 15.110 1.00 81.44 133 SER A O 1
ATOM 1059 N N . LEU A 1 134 ? 2.077 2.698 14.793 1.00 79.38 134 LEU A N 1
ATOM 1060 C CA . LEU A 1 134 ? 2.004 2.545 13.347 1.00 79.38 134 LEU A CA 1
ATOM 1061 C C . LEU A 1 134 ? 3.214 3.186 12.642 1.00 79.38 134 LEU A C 1
ATOM 1063 O O . LEU A 1 134 ? 3.998 2.489 12.003 1.00 79.38 134 LEU A O 1
ATOM 1067 N N . LYS A 1 135 ? 3.433 4.493 12.839 1.00 76.19 135 LYS A N 1
ATOM 1068 C CA . LYS A 1 135 ? 4.501 5.272 12.185 1.00 76.19 135 LYS A CA 1
ATOM 1069 C C . LYS A 1 135 ? 5.912 4.721 12.453 1.00 76.19 135 LYS A C 1
ATOM 1071 O O . LYS A 1 135 ? 6.765 4.836 11.582 1.00 76.19 135 LYS A O 1
ATOM 1076 N N . ARG A 1 136 ? 6.158 4.060 13.595 1.00 74.50 136 ARG A N 1
ATOM 1077 C CA . ARG A 1 136 ? 7.460 3.421 13.900 1.00 74.50 136 ARG A CA 1
ATOM 1078 C C . ARG A 1 136 ? 7.804 2.244 12.986 1.00 74.50 136 ARG A C 1
ATOM 1080 O O . ARG A 1 136 ? 8.979 1.915 12.866 1.00 74.50 136 ARG A O 1
ATOM 1087 N N . TYR A 1 137 ? 6.811 1.604 12.375 1.00 65.56 137 TYR A N 1
ATOM 1088 C CA . TYR A 1 137 ? 7.011 0.391 11.580 1.00 65.56 137 TYR A CA 1
ATOM 1089 C C . TYR A 1 137 ? 6.748 0.595 10.088 1.00 65.56 137 TYR A C 1
ATOM 1091 O O . TYR A 1 137 ? 6.942 -0.336 9.319 1.00 65.56 137 TYR A O 1
ATOM 1099 N N . LEU A 1 138 ? 6.305 1.771 9.649 1.00 63.03 138 LEU A N 1
ATOM 1100 C CA . LEU A 1 138 ? 5.694 1.939 8.329 1.00 63.03 138 LEU A CA 1
ATOM 1101 C C . LEU A 1 138 ? 6.589 2.038 7.077 1.00 63.03 138 LEU A C 1
ATOM 1103 O O . LEU A 1 138 ? 6.004 2.100 6.004 1.00 63.03 138 LEU A O 1
ATOM 1107 N N . PRO A 1 139 ? 7.933 1.965 7.068 1.00 53.25 139 PRO A N 1
ATOM 1108 C CA . PRO A 1 139 ? 8.608 1.758 5.794 1.00 53.25 139 PRO 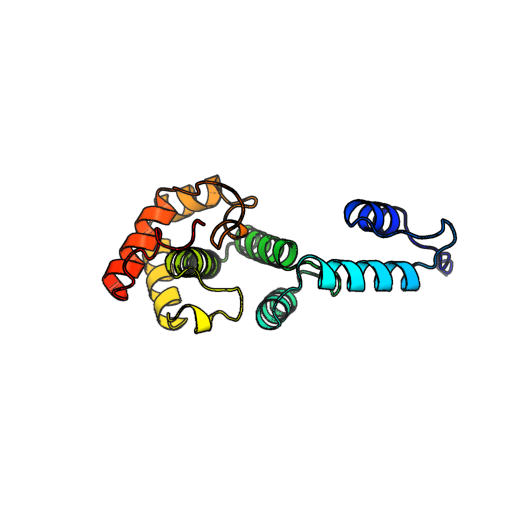A CA 1
ATOM 1109 C C . PRO A 1 139 ? 8.591 0.265 5.461 1.00 53.25 139 PRO A C 1
ATOM 1111 O O . PRO A 1 139 ? 9.451 -0.494 5.910 1.00 53.25 139 PRO A O 1
ATOM 1114 N N . GLY A 1 140 ? 7.618 -0.179 4.664 1.00 57.97 140 GLY A N 1
ATOM 1115 C CA . GLY A 1 140 ? 7.727 -1.497 4.040 1.00 57.97 140 GLY A CA 1
ATOM 1116 C C . GLY A 1 140 ? 6.915 -2.626 4.675 1.00 57.97 140 GLY A C 1
ATOM 1117 O O . GLY A 1 140 ? 6.959 -3.759 4.190 1.00 57.97 140 GLY A O 1
ATOM 1118 N N . THR A 1 141 ? 6.238 -2.355 5.789 1.00 60.97 141 THR A N 1
ATOM 1119 C CA . THR A 1 141 ? 5.756 -3.401 6.704 1.00 60.97 141 THR A CA 1
ATOM 1120 C C . THR A 1 141 ? 4.332 -3.833 6.408 1.00 60.97 141 THR A C 1
ATOM 1122 O O . THR A 1 141 ? 4.026 -5.013 6.558 1.00 60.97 141 THR A O 1
ATOM 1125 N N . LEU A 1 142 ? 3.478 -2.929 5.919 1.00 62.69 142 LEU A N 1
ATOM 1126 C CA . LEU A 1 142 ? 2.098 -3.290 5.615 1.00 62.69 142 LEU A CA 1
ATOM 1127 C C . LEU A 1 142 ? 1.980 -4.300 4.477 1.00 62.69 142 LEU A C 1
ATOM 1129 O O . LEU A 1 142 ? 1.194 -5.232 4.582 1.00 62.69 142 LEU A O 1
ATOM 1133 N N . TYR A 1 143 ? 2.806 -4.172 3.435 1.00 59.97 143 TYR A N 1
ATOM 1134 C CA . TYR A 1 143 ? 2.857 -5.158 2.350 1.00 59.97 143 TYR A CA 1
ATOM 1135 C C . TYR A 1 143 ? 3.219 -6.569 2.853 1.00 59.97 143 TYR A C 1
ATOM 1137 O O . TYR A 1 143 ? 2.850 -7.572 2.248 1.00 59.97 143 TYR A O 1
ATOM 1145 N N . ARG A 1 144 ? 3.936 -6.672 3.984 1.00 62.28 144 ARG A N 1
ATOM 1146 C CA . ARG A 1 144 ? 4.333 -7.963 4.573 1.00 62.28 144 ARG A CA 1
ATOM 1147 C C . ARG A 1 144 ? 3.170 -8.664 5.282 1.00 62.28 144 ARG A C 1
ATOM 1149 O O . ARG A 1 144 ? 3.248 -9.875 5.505 1.00 62.28 144 ARG A O 1
ATOM 1156 N N . PHE A 1 145 ? 2.085 -7.948 5.584 1.00 61.69 145 PHE A N 1
ATOM 1157 C CA . PHE A 1 145 ? 0.827 -8.533 6.032 1.00 61.69 145 PHE A CA 1
ATOM 1158 C C . PHE A 1 145 ? 0.107 -9.164 4.831 1.00 61.69 145 PHE A C 1
ATOM 1160 O O . PHE A 1 145 ? -0.518 -8.475 4.035 1.00 61.69 145 PHE A O 1
ATOM 1167 N N . GLY A 1 146 ? 0.240 -10.482 4.659 1.00 49.28 146 GLY A N 1
ATOM 1168 C CA . GLY A 1 146 ? -0.308 -11.193 3.493 1.00 49.28 146 GLY A CA 1
ATOM 1169 C C . GLY A 1 146 ? 0.639 -12.208 2.850 1.00 49.28 146 GLY A C 1
ATOM 1170 O O . GLY A 1 146 ? 0.272 -12.825 1.857 1.00 49.28 146 GLY A O 1
ATOM 1171 N N . GLY A 1 147 ? 1.819 -12.427 3.440 1.00 48.31 147 GLY A N 1
ATOM 1172 C CA . GLY A 1 147 ? 2.495 -13.721 3.359 1.00 48.31 147 GLY A CA 1
ATOM 1173 C C . GLY A 1 147 ? 3.663 -13.827 2.390 1.00 48.31 147 GLY A C 1
ATOM 1174 O O . GLY A 1 147 ? 3.543 -14.531 1.403 1.00 48.31 147 GLY A O 1
ATOM 1175 N N . LEU A 1 148 ? 4.834 -13.277 2.737 1.00 39.22 148 LEU A N 1
ATOM 1176 C CA . LEU A 1 148 ? 6.091 -13.849 2.217 1.00 39.22 148 LEU A CA 1
ATOM 1177 C C . LEU A 1 148 ? 7.358 -13.563 3.045 1.00 39.22 148 LEU A C 1
ATOM 1179 O O . LEU A 1 148 ? 8.293 -14.346 2.938 1.00 39.22 148 LEU A O 1
ATOM 1183 N N . TYR A 1 149 ? 7.421 -12.547 3.925 1.00 38.28 149 TYR A N 1
ATOM 1184 C CA . TYR A 1 149 ? 8.660 -12.276 4.686 1.00 38.28 149 TYR A CA 1
ATOM 1185 C C . TYR A 1 149 ? 8.442 -11.664 6.091 1.00 38.28 149 TYR A C 1
ATOM 1187 O O . TYR A 1 149 ? 8.241 -10.458 6.230 1.00 38.28 149 TYR A O 1
ATOM 1195 N N . GLY A 1 150 ? 8.600 -12.488 7.139 1.00 44.81 150 GLY A N 1
ATOM 1196 C CA . GLY A 1 150 ? 8.912 -12.067 8.521 1.00 44.81 150 GLY A CA 1
ATOM 1197 C C . GLY A 1 150 ? 7.739 -11.877 9.501 1.00 44.81 150 GLY A C 1
ATOM 1198 O O . GLY A 1 150 ? 6.616 -11.572 9.112 1.00 44.81 150 GLY A O 1
ATOM 1199 N N . ARG A 1 151 ? 8.021 -12.042 10.808 1.00 49.16 151 ARG A N 1
ATOM 1200 C CA . ARG A 1 151 ? 7.072 -11.779 11.908 1.00 49.16 151 ARG A CA 1
ATOM 1201 C C . ARG A 1 151 ? 6.823 -10.279 12.034 1.00 49.16 151 ARG A C 1
ATOM 1203 O O . ARG A 1 151 ? 7.725 -9.532 12.401 1.00 49.16 151 ARG A O 1
ATOM 1210 N N . THR A 1 152 ? 5.598 -9.853 11.785 1.00 55.62 152 THR A N 1
ATOM 1211 C CA . THR A 1 152 ? 5.158 -8.467 11.953 1.00 55.62 152 THR A CA 1
ATOM 1212 C C . THR A 1 152 ? 4.216 -8.360 13.155 1.00 55.62 152 THR A C 1
ATOM 1214 O O . THR A 1 152 ? 3.030 -8.094 13.040 1.00 55.62 152 THR A O 1
ATOM 1217 N N . ASP A 1 153 ? 4.761 -8.595 14.350 1.00 61.81 153 ASP A N 1
ATOM 1218 C CA . ASP A 1 153 ? 4.010 -8.594 15.615 1.00 61.81 153 ASP A CA 1
ATOM 1219 C C . ASP A 1 153 ? 4.106 -7.232 16.335 1.00 61.81 153 ASP A C 1
ATOM 1221 O O . ASP A 1 153 ? 4.758 -7.076 17.371 1.00 61.81 153 ASP A O 1
ATOM 1225 N N . THR A 1 154 ? 3.508 -6.191 15.749 1.00 70.75 154 THR A N 1
ATOM 1226 C CA . THR A 1 154 ? 3.458 -4.862 16.387 1.00 70.75 154 THR A CA 1
ATOM 1227 C C . THR A 1 154 ? 2.302 -4.784 17.389 1.00 70.75 154 THR A C 1
ATOM 1229 O O . THR A 1 154 ? 1.325 -5.527 17.302 1.00 70.75 154 THR A O 1
ATOM 1232 N N . LEU A 1 155 ? 2.375 -3.874 18.369 1.00 77.50 155 LEU A N 1
ATOM 1233 C CA . LEU A 1 155 ? 1.251 -3.659 19.294 1.00 77.50 155 LEU A CA 1
ATOM 1234 C C . LEU A 1 155 ? -0.004 -3.179 18.546 1.00 77.50 155 LEU A C 1
ATOM 1236 O O . LEU A 1 155 ? -1.092 -3.691 18.796 1.00 77.50 155 LEU A O 1
ATOM 1240 N N . ALA A 1 156 ? 0.155 -2.251 17.594 1.00 78.38 156 ALA A N 1
ATOM 1241 C CA . ALA A 1 156 ? -0.932 -1.816 16.718 1.00 78.38 156 ALA A CA 1
ATOM 1242 C C . ALA A 1 156 ? -1.531 -2.987 15.923 1.00 78.38 156 ALA A C 1
ATOM 1244 O O . ALA A 1 156 ? -2.751 -3.083 15.822 1.00 78.38 156 ALA A O 1
ATOM 1245 N N . PHE A 1 157 ? -0.691 -3.903 15.421 1.00 81.44 157 PHE A N 1
ATOM 1246 C CA . PHE A 1 157 ? -1.141 -5.116 14.738 1.00 81.44 157 PHE A CA 1
ATOM 1247 C C . PHE A 1 157 ? -1.964 -5.996 15.674 1.00 81.44 157 PHE A C 1
ATOM 1249 O O . PHE A 1 157 ? -3.098 -6.312 15.343 1.00 81.44 157 PHE A O 1
ATOM 1256 N N . ARG A 1 158 ? -1.451 -6.332 16.864 1.00 81.44 158 ARG A N 1
ATOM 1257 C CA . ARG A 1 158 ? -2.168 -7.178 17.835 1.00 81.44 158 ARG A CA 1
ATOM 1258 C C . ARG A 1 158 ? -3.517 -6.595 18.234 1.00 81.44 158 ARG A C 1
ATOM 1260 O O . ARG A 1 158 ? -4.503 -7.322 18.315 1.00 81.44 158 ARG A O 1
ATOM 1267 N N . VAL A 1 159 ? -3.571 -5.286 18.459 1.00 84.06 159 VAL A N 1
ATOM 1268 C CA . VAL A 1 159 ? -4.807 -4.587 18.834 1.00 84.06 159 VAL A CA 1
ATOM 1269 C C . VAL A 1 159 ? -5.796 -4.576 17.675 1.00 84.06 159 VAL A C 1
ATOM 1271 O O . VAL A 1 159 ? -6.961 -4.914 17.870 1.00 84.06 159 VAL A O 1
ATOM 1274 N N . ALA A 1 160 ? -5.347 -4.234 16.467 1.00 83.75 160 ALA A N 1
ATOM 1275 C CA . ALA A 1 160 ? -6.194 -4.272 15.282 1.00 83.75 160 ALA A CA 1
ATOM 1276 C C . ALA A 1 160 ? -6.699 -5.683 14.994 1.00 83.75 160 ALA A C 1
ATOM 1278 O O . ALA A 1 160 ? -7.899 -5.866 14.819 1.00 83.75 160 ALA A O 1
ATOM 1279 N N . ALA A 1 161 ? -5.811 -6.676 15.024 1.00 83.00 161 ALA A N 1
ATOM 1280 C CA . ALA A 1 161 ? -6.163 -8.071 14.845 1.00 83.00 161 ALA A CA 1
ATOM 1281 C C . ALA A 1 161 ? -7.234 -8.472 15.857 1.00 83.00 161 ALA A C 1
ATOM 1283 O O . ALA A 1 161 ? -8.291 -8.946 15.459 1.00 83.00 161 ALA A O 1
ATOM 1284 N N . ARG A 1 162 ? -7.041 -8.168 17.146 1.00 85.50 162 ARG A N 1
ATOM 1285 C CA . ARG A 1 162 ? -8.029 -8.477 18.182 1.00 85.50 162 ARG A CA 1
ATOM 1286 C C . ARG A 1 162 ? -9.379 -7.802 17.946 1.00 85.50 162 ARG A C 1
ATOM 1288 O O . ARG A 1 162 ? -10.408 -8.462 18.037 1.00 85.50 162 ARG A O 1
ATOM 1295 N N . LEU A 1 163 ? -9.388 -6.515 17.602 1.00 84.38 163 LEU A N 1
ATOM 1296 C CA . LEU A 1 163 ? -10.623 -5.784 17.298 1.00 84.38 163 LEU A CA 1
ATOM 1297 C C . LEU A 1 163 ? -11.360 -6.373 16.093 1.00 84.38 163 LEU A C 1
ATOM 1299 O O . LEU A 1 163 ? -12.591 -6.413 16.094 1.00 84.38 163 LEU A O 1
ATOM 1303 N N . LEU A 1 164 ? -10.619 -6.828 15.082 1.00 80.56 164 LEU A N 1
ATOM 1304 C CA . LEU A 1 164 ? -11.175 -7.515 13.923 1.00 80.56 164 LEU A CA 1
ATOM 1305 C C . LEU A 1 164 ? -11.728 -8.895 14.314 1.00 80.56 164 LEU A C 1
ATOM 1307 O O . LEU A 1 164 ? -12.856 -9.202 13.940 1.00 80.56 164 LEU A O 1
ATOM 1311 N N . GLN A 1 165 ? -11.021 -9.681 15.134 1.00 82.31 165 GLN A N 1
ATOM 1312 C CA . GLN A 1 165 ? -11.529 -10.956 15.671 1.00 82.31 165 GLN A CA 1
ATOM 1313 C C . GLN A 1 165 ? -12.842 -10.760 16.434 1.00 82.31 165 GLN A C 1
ATOM 1315 O O . GLN A 1 165 ? -13.837 -11.414 16.126 1.00 82.31 165 GLN A O 1
ATOM 1320 N N . ASP A 1 166 ? -12.859 -9.827 17.390 1.00 82.00 166 ASP A N 1
ATOM 1321 C CA . ASP A 1 166 ? -14.006 -9.578 18.268 1.00 82.00 166 ASP A CA 1
ATOM 1322 C C . ASP A 1 166 ? -15.229 -9.069 17.482 1.00 82.00 166 ASP A C 1
ATOM 1324 O O . ASP A 1 166 ? -16.370 -9.340 17.854 1.00 82.00 166 ASP A O 1
ATOM 1328 N N . LYS A 1 167 ? -15.013 -8.328 16.385 1.00 73.31 167 LYS A N 1
ATOM 1329 C CA . LYS A 1 167 ? -16.100 -7.804 15.545 1.00 73.31 167 LYS A CA 1
ATOM 1330 C C . LYS A 1 167 ? -16.618 -8.781 14.498 1.00 73.31 167 LYS A C 1
ATOM 1332 O O . LYS A 1 167 ? -17.753 -8.605 14.062 1.00 73.31 167 LYS A O 1
ATOM 1337 N N . LEU A 1 168 ? -15.800 -9.733 14.058 1.00 64.31 168 LEU A N 1
ATOM 1338 C CA . LEU A 1 168 ? -16.052 -10.473 12.817 1.00 64.31 168 LEU A CA 1
ATOM 1339 C C . LEU A 1 168 ? -16.023 -11.992 12.995 1.00 64.31 168 LEU A C 1
ATOM 1341 O O . LEU A 1 168 ? -16.324 -12.715 12.052 1.00 64.31 168 LEU A O 1
ATOM 1345 N N . GLY A 1 169 ? -15.639 -12.496 14.171 1.00 60.06 169 GLY A N 1
ATOM 1346 C CA . GLY A 1 169 ? -15.510 -13.935 14.408 1.00 60.06 169 GLY A CA 1
ATOM 1347 C C . GLY A 1 169 ? -14.414 -14.600 13.565 1.00 60.06 169 GLY A C 1
ATOM 1348 O O . GLY A 1 169 ? -14.375 -15.826 13.472 1.00 60.06 169 GLY A O 1
ATOM 1349 N N . ILE A 1 170 ? -13.521 -13.813 12.950 1.00 56.66 170 ILE A N 1
ATOM 1350 C CA . ILE A 1 170 ? -12.376 -14.309 12.180 1.00 56.66 170 ILE A CA 1
ATOM 1351 C C . ILE A 1 170 ? -11.377 -14.894 13.182 1.00 56.66 170 ILE A C 1
ATOM 1353 O O . ILE A 1 170 ? -10.534 -14.187 13.717 1.00 56.66 170 ILE A O 1
ATOM 1357 N N . SER A 1 171 ? -11.496 -16.183 13.493 1.00 54.03 171 SER A N 1
ATOM 1358 C CA . SER A 1 171 ? -10.479 -16.916 14.2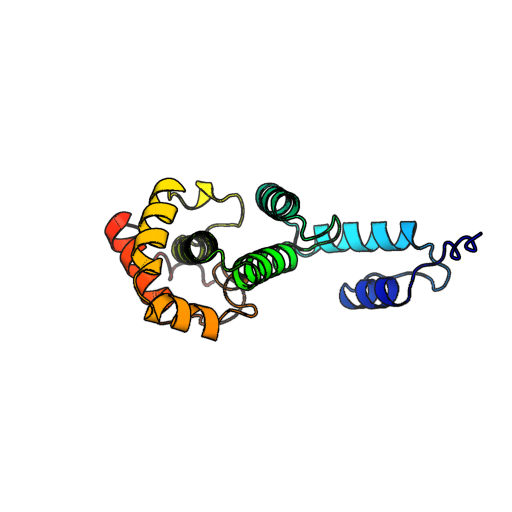56 1.00 54.03 171 SER A CA 1
ATOM 1359 C C . SER A 1 171 ? -9.156 -16.914 13.479 1.00 54.03 171 SER A C 1
ATOM 1361 O O . SER A 1 171 ? -9.189 -17.000 12.250 1.00 54.03 171 SER A O 1
ATOM 1363 N N . GLU A 1 172 ? -8.002 -16.819 14.158 1.00 52.97 172 GLU A N 1
ATOM 1364 C CA . GLU A 1 172 ? -6.690 -16.957 13.506 1.00 52.97 172 GLU A CA 1
ATOM 1365 C C . GLU A 1 172 ? -6.627 -18.275 12.722 1.00 52.97 172 GLU A C 1
ATOM 1367 O O . GLU A 1 172 ? -6.348 -19.341 13.273 1.00 52.97 172 GLU A O 1
ATOM 1372 N N . ARG A 1 173 ? -6.832 -18.227 11.404 1.00 51.12 173 ARG A N 1
ATOM 1373 C CA . ARG A 1 173 ? -6.527 -19.358 10.525 1.00 51.12 173 ARG A CA 1
ATOM 1374 C C . ARG A 1 173 ? -5.049 -19.310 10.155 1.00 51.12 173 ARG A C 1
ATOM 1376 O O . ARG A 1 173 ? -4.678 -19.238 8.988 1.00 51.12 173 ARG A O 1
ATOM 1383 N N . HIS A 1 174 ? -4.177 -19.391 11.154 1.00 46.41 174 HIS A N 1
ATOM 1384 C CA . HIS A 1 174 ? -2.743 -19.553 10.938 1.00 46.41 174 HIS A CA 1
ATOM 1385 C C . HIS A 1 174 ? -2.200 -20.753 11.708 1.00 46.41 174 HIS A C 1
ATOM 1387 O O . HIS A 1 174 ? -1.598 -20.611 12.767 1.00 46.41 174 HIS A O 1
ATOM 1393 N N . LYS A 1 175 ? -2.413 -21.950 11.125 1.00 40.66 175 LYS A N 1
ATOM 1394 C CA . LYS A 1 175 ? -1.518 -23.126 11.250 1.00 40.66 175 LYS A CA 1
ATOM 1395 C C . LYS A 1 175 ?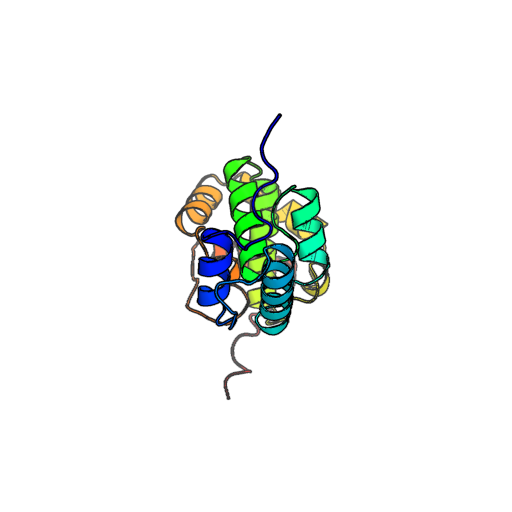 -1.850 -24.337 10.345 1.00 40.66 175 LYS A C 1
ATOM 1397 O O . LYS A 1 175 ? -1.626 -25.467 10.758 1.00 40.66 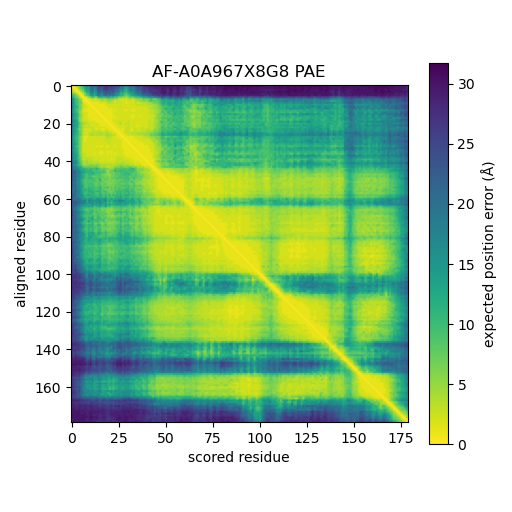175 LYS A O 1
ATOM 1402 N N . ALA A 1 176 ? -2.359 -24.159 9.118 1.00 35.72 176 ALA A N 1
ATOM 1403 C CA . ALA A 1 176 ? -2.689 -25.322 8.262 1.00 35.72 176 ALA A CA 1
ATOM 1404 C C . ALA A 1 176 ? -2.088 -25.344 6.844 1.00 35.72 176 ALA A C 1
ATOM 1406 O O . ALA A 1 176 ? -2.255 -26.338 6.146 1.00 35.72 176 ALA A O 1
ATOM 1407 N N . ARG A 1 177 ? -1.353 -24.318 6.402 1.00 36.19 177 ARG A N 1
ATOM 1408 C CA . ARG A 1 177 ? -0.666 -24.345 5.096 1.00 36.19 177 ARG A CA 1
ATOM 1409 C C . ARG A 1 177 ? 0.827 -24.099 5.261 1.00 36.19 177 ARG A C 1
ATOM 1411 O O . ARG A 1 177 ? 1.356 -23.063 4.892 1.00 36.19 177 ARG A O 1
ATOM 1418 N N . GLY A 1 178 ? 1.468 -25.069 5.898 1.00 37.06 178 GLY A N 1
ATOM 1419 C CA . GLY A 1 178 ? 2.911 -25.257 5.891 1.00 37.06 178 GLY A CA 1
ATOM 1420 C C . GLY A 1 178 ? 3.187 -26.735 5.652 1.00 37.06 178 GLY A C 1
ATOM 1421 O O . GLY A 1 178 ? 3.351 -27.484 6.613 1.00 37.06 178 GLY A O 1
ATOM 1422 N N . ARG A 1 179 ? 3.143 -27.146 4.385 1.00 32.19 179 ARG A N 1
ATOM 1423 C CA . ARG A 1 179 ? 3.856 -28.298 3.830 1.00 32.19 179 ARG A CA 1
ATOM 1424 C C . ARG A 1 179 ? 4.258 -27.939 2.413 1.00 32.19 179 ARG A C 1
ATOM 1426 O O . ARG A 1 179 ? 3.380 -27.390 1.712 1.00 32.19 179 ARG A O 1
#

Radius of gyration: 19.2 Å; Cα contacts (8 Å, |Δi|>4): 189; chains: 1; bounding box: 40×54×50 Å

Solvent-accessible surface area (backbone atoms only — not comparable to full-atom values): 10528 Å² total; per-residue (Å²): 135,83,78,84,74,69,69,48,48,49,71,68,57,54,52,53,27,51,78,70,69,53,87,81,63,95,80,38,34,34,70,59,52,51,52,51,41,27,52,48,27,51,72,75,39,55,50,44,70,69,56,51,52,52,26,57,74,69,75,41,79,58,96,54,48,28,34,67,52,41,52,49,48,50,54,49,50,28,57,75,71,65,37,57,46,60,41,37,29,54,47,51,50,24,49,44,26,40,44,65,66,53,76,85,82,47,77,68,70,59,75,50,60,66,72,58,42,46,55,48,14,55,57,48,64,73,38,67,66,42,58,57,47,45,66,76,51,58,88,72,44,58,75,36,38,53,75,83,67,78,90,77,84,43,72,48,47,55,51,51,50,48,54,47,26,76,74,66,70,58,64,80,65,80,88,84,89,88,130

Foldseek 3Di:
DDDDPDQFADPVLVVLCVVLVHDDDRRDGNVVSVVSLLVSLCVPANAAPVLVVLQVVLVHDDSNDGNLRSLLRSLVSCVVVVVQLVNQLSLLQLLLQLQQLDDPHDSCVSVDDSVNSSVVSVVQSVPPVLVVQCVVQRRRQSVPSNDDDDDPDTPNSVVSNVVCCVVPVSDRPPDDPDD

pLDDT: mean 76.57, std 15.53, range [32.19, 94.81]

Secondary structure (DSSP, 8-state):
------SBPPHHHHHHHHHTT----TT-BHHHHHHHHHHHHHHHSPPPHHHHHHHHHHT---TT--HHHHHHHHHHHHHHTT-HHHHHHHHHHHHHHHHHT--SS-GGGGSS-HHHHHHHHHHHTT-HHHHHHHHHH-SS-GGGTTSSS-----HHHHHHHHHHHHHH------SS---

Sequence (179 aa):
MAEPGSGLATDDQKRRARELGVHFSDEISSRALDMLIAARCRELDPPPDWLVHVSERLGIGNRYSTRRELYHLVEAELMMSGREVELLVWFLYGVSRYMSGEAWDGPDSSGIPTATMEKLARRLAREAWVMQSLKRYLPGTLYRFGGLYGRTDTLAFRVAARLLQDKLGISERHKARGR